Protein AF-A0A957RIL8-F1 (afdb_monomer)

Nearest PDB structures (foldseek):
  7z8f-assembly1_f  TM=4.157E-01  e=9.958E-01  Homo sapiens
  3q0k-assembly1_A  TM=1.575E-01  e=8.605E+00  Homo sapiens

Structure (mmCIF, N/CA/C/O backbone):
data_AF-A0A957RIL8-F1
#
_entry.id   AF-A0A957RIL8-F1
#
loop_
_atom_site.group_PDB
_atom_site.id
_atom_site.type_symbol
_atom_site.label_atom_id
_atom_site.label_alt_id
_atom_site.label_comp_id
_atom_site.label_asym_id
_atom_site.label_entity_id
_atom_site.label_seq_id
_atom_site.pdbx_PDB_ins_code
_atom_site.Cartn_x
_atom_site.Cartn_y
_atom_site.Cartn_z
_atom_site.occupancy
_atom_site.B_iso_or_equiv
_atom_site.auth_seq_id
_atom_site.auth_comp_id
_atom_site.auth_asym_id
_atom_site.auth_atom_id
_atom_site.pdbx_PDB_model_num
ATOM 1 N N . ALA A 1 1 ? -5.683 -16.289 9.306 1.00 81.06 1 ALA A N 1
ATOM 2 C CA . ALA A 1 1 ? -5.363 -16.308 10.755 1.00 81.06 1 ALA A CA 1
ATOM 3 C C . ALA A 1 1 ? -4.276 -15.294 11.128 1.00 81.06 1 ALA A C 1
ATOM 5 O O . ALA A 1 1 ? -4.603 -14.351 11.831 1.00 81.06 1 ALA A O 1
ATOM 6 N N . VAL A 1 2 ? -3.031 -15.425 10.639 1.00 90.75 2 VAL A N 1
ATOM 7 C CA . VAL A 1 2 ? -1.942 -14.458 10.927 1.00 90.75 2 VAL A CA 1
ATOM 8 C C . VAL A 1 2 ? -2.318 -13.035 10.506 1.00 90.75 2 VAL A C 1
ATOM 10 O O . VAL A 1 2 ? -2.283 -12.137 11.334 1.00 90.75 2 VAL A O 1
ATOM 13 N N . ASP A 1 3 ? -2.772 -12.838 9.266 1.00 92.56 3 ASP A N 1
ATOM 14 C CA . ASP A 1 3 ? -3.155 -11.504 8.777 1.00 92.56 3 ASP A CA 1
ATOM 15 C C . ASP A 1 3 ? -4.322 -10.869 9.537 1.00 92.56 3 ASP A C 1
ATOM 17 O O . ASP A 1 3 ? -4.350 -9.659 9.708 1.00 92.56 3 ASP A O 1
ATOM 21 N N . ILE A 1 4 ? -5.262 -11.676 10.033 1.00 95.56 4 ILE A N 1
ATOM 22 C CA . ILE A 1 4 ? -6.381 -11.178 10.843 1.00 95.56 4 ILE A CA 1
ATOM 23 C C . ILE A 1 4 ? -5.876 -10.739 12.223 1.00 95.56 4 ILE A C 1
ATOM 25 O O . ILE A 1 4 ? -6.323 -9.721 12.735 1.00 95.56 4 ILE A O 1
ATOM 29 N N . ALA A 1 5 ? -4.920 -11.471 12.808 1.00 95.56 5 ALA A N 1
ATOM 30 C CA . ALA A 1 5 ? -4.285 -11.076 14.064 1.00 95.56 5 ALA A CA 1
ATOM 31 C C . ALA A 1 5 ? -3.492 -9.769 13.909 1.00 95.56 5 ALA A C 1
ATOM 33 O O . ALA A 1 5 ? -3.612 -8.886 14.751 1.00 95.56 5 ALA A O 1
ATOM 34 N N . VAL A 1 6 ? -2.746 -9.622 12.807 1.00 96.62 6 VAL A N 1
ATOM 35 C CA . VAL A 1 6 ? -2.033 -8.374 12.496 1.00 96.62 6 VAL A CA 1
ATOM 36 C C . VAL A 1 6 ? -3.018 -7.224 12.295 1.00 96.62 6 VAL A C 1
ATOM 38 O O . VAL A 1 6 ? -2.839 -6.194 12.930 1.00 96.62 6 VAL A O 1
ATOM 41 N N . LEU A 1 7 ? -4.084 -7.416 11.504 1.00 97.56 7 LEU A N 1
ATOM 42 C CA . LEU A 1 7 ? -5.126 -6.398 11.328 1.00 97.56 7 LEU A CA 1
ATOM 43 C C . LEU A 1 7 ? -5.746 -5.998 12.672 1.00 97.56 7 LEU A C 1
ATOM 45 O O . LEU A 1 7 ? -5.963 -4.821 12.915 1.00 97.56 7 LEU A O 1
ATOM 49 N N . GLY A 1 8 ? -6.010 -6.967 13.552 1.00 97.75 8 GLY A N 1
ATOM 50 C CA . GLY A 1 8 ? -6.517 -6.706 14.898 1.00 97.75 8 GLY A CA 1
ATOM 51 C C . GLY A 1 8 ? -5.621 -5.746 15.678 1.00 97.75 8 GLY A C 1
ATOM 52 O O . GLY A 1 8 ? -6.095 -4.719 16.148 1.00 97.75 8 GLY A O 1
ATOM 53 N N . THR A 1 9 ? -4.319 -6.036 15.741 1.00 97.88 9 THR A N 1
ATOM 54 C CA . THR A 1 9 ? -3.354 -5.166 16.430 1.00 97.88 9 THR A CA 1
ATOM 55 C C . THR A 1 9 ? -3.177 -3.816 15.729 1.00 97.88 9 THR A C 1
ATOM 57 O O . THR A 1 9 ? -3.089 -2.802 16.409 1.00 97.88 9 THR A O 1
ATOM 60 N N . GLU A 1 10 ? -3.166 -3.766 14.392 1.00 97.75 10 GLU A N 1
ATOM 61 C CA . GLU A 1 10 ? -3.122 -2.502 13.636 1.00 97.75 10 GLU A CA 1
ATOM 62 C C . GLU A 1 10 ? -4.344 -1.621 13.951 1.00 97.75 10 GLU A C 1
ATOM 64 O O . GLU A 1 10 ? -4.193 -0.419 14.141 1.00 97.75 10 GLU A O 1
ATOM 69 N N . VAL A 1 11 ? -5.543 -2.209 14.046 1.00 98.19 11 VAL A N 1
ATOM 70 C CA . VAL A 1 11 ? -6.797 -1.506 14.372 1.00 98.19 11 VAL A CA 1
ATOM 71 C C . VAL A 1 11 ? -6.818 -1.004 15.812 1.00 98.19 11 VAL A C 1
ATOM 73 O O . VAL A 1 11 ? -7.270 0.113 16.054 1.00 98.19 11 VAL A O 1
ATOM 76 N N . ASP A 1 12 ? -6.349 -1.812 16.764 1.00 98.06 12 ASP A N 1
ATOM 77 C CA . ASP A 1 12 ? -6.302 -1.426 18.178 1.00 98.06 12 ASP A CA 1
ATOM 78 C C . ASP A 1 12 ? -5.338 -0.246 18.419 1.00 98.06 12 ASP A C 1
ATOM 80 O O . ASP A 1 12 ? -5.586 0.585 19.288 1.00 98.06 12 ASP A O 1
ATOM 84 N N . GLU A 1 13 ? -4.289 -0.128 17.601 1.00 97.69 13 GLU A N 1
ATOM 85 C CA . GLU A 1 13 ? -3.246 0.906 17.692 1.00 97.69 13 GLU A CA 1
ATOM 86 C C . GLU A 1 13 ? -3.490 2.115 16.772 1.00 97.69 13 GLU A C 1
ATOM 88 O O . GLU A 1 13 ? -2.766 3.112 16.840 1.00 97.69 13 GLU A O 1
ATOM 93 N N . LEU A 1 14 ? -4.495 2.041 15.892 1.00 98.25 14 LEU A N 1
ATOM 94 C CA . LEU A 1 14 ? -4.672 2.966 14.771 1.00 98.25 14 LEU A CA 1
ATOM 95 C C . LEU A 1 14 ? -4.850 4.422 15.208 1.00 98.25 14 LEU A C 1
ATOM 97 O O . LEU A 1 14 ? -4.261 5.322 14.613 1.00 98.25 14 LEU A O 1
ATOM 101 N N . GLU A 1 15 ? -5.654 4.662 16.242 1.00 98.31 15 GLU A N 1
ATOM 102 C CA . GLU A 1 15 ? -5.914 6.016 16.739 1.00 98.31 15 GLU A CA 1
ATOM 103 C C . GLU A 1 15 ? -4.630 6.668 17.263 1.00 98.31 15 GLU A C 1
ATOM 105 O O . GLU A 1 15 ? -4.271 7.771 16.845 1.00 98.31 15 GLU A O 1
ATOM 110 N N . GLU A 1 16 ? -3.888 5.962 18.118 1.00 97.75 16 GLU A N 1
ATOM 111 C CA . GLU A 1 16 ? -2.632 6.465 18.666 1.00 97.75 16 GLU A CA 1
ATOM 112 C C . GLU A 1 16 ? -1.567 6.626 17.572 1.00 97.75 16 GLU A C 1
ATOM 114 O O . GLU A 1 16 ? -0.814 7.601 17.588 1.00 97.75 16 GLU A O 1
ATOM 119 N N . TYR A 1 17 ? -1.522 5.716 16.594 1.00 97.75 17 TYR A N 1
ATOM 120 C CA . TYR A 1 17 ? -0.660 5.823 15.415 1.00 97.75 17 TYR A CA 1
ATOM 121 C C . TYR A 1 17 ? -0.930 7.112 14.629 1.00 97.75 17 TYR A C 1
ATOM 123 O O . TYR A 1 17 ? -0.001 7.879 14.355 1.00 97.75 17 TYR A O 1
ATOM 131 N N . ILE A 1 18 ? -2.200 7.402 14.328 1.00 98.12 18 ILE A N 1
ATOM 132 C CA . ILE A 1 18 ? -2.580 8.609 13.586 1.00 98.12 18 ILE A CA 1
ATOM 133 C C . ILE A 1 18 ? -2.273 9.877 14.395 1.00 98.12 18 ILE A C 1
ATOM 135 O O . ILE A 1 18 ? -1.796 10.871 13.839 1.00 98.12 18 ILE A O 1
ATOM 139 N N . ILE A 1 19 ? -2.524 9.859 15.708 1.00 97.75 19 ILE A N 1
ATOM 140 C CA . ILE A 1 19 ? -2.255 10.998 16.596 1.00 97.75 19 ILE A CA 1
ATOM 141 C C . ILE A 1 19 ? -0.754 11.281 16.698 1.00 97.75 19 ILE A C 1
ATOM 143 O O . ILE A 1 19 ? -0.365 12.451 16.622 1.00 97.75 19 ILE A O 1
ATOM 147 N N . ALA A 1 20 ? 0.072 10.238 16.833 1.00 96.75 20 ALA A N 1
ATOM 148 C CA . ALA A 1 20 ? 1.527 10.353 16.910 1.00 96.75 20 ALA A CA 1
ATOM 149 C C . ALA A 1 20 ? 2.133 10.948 15.630 1.00 96.75 20 ALA A C 1
ATOM 151 O O . ALA A 1 20 ? 3.117 11.682 15.691 1.00 96.75 20 ALA A O 1
ATOM 152 N N . GLY A 1 21 ? 1.530 10.680 14.467 1.00 94.50 21 GLY A N 1
ATOM 153 C CA . GLY A 1 21 ? 1.934 11.303 13.207 1.00 94.50 21 GLY A CA 1
ATOM 154 C C . GLY A 1 21 ? 3.250 10.768 12.630 1.00 94.50 21 GLY A C 1
ATOM 155 O O . GLY A 1 21 ? 3.821 11.411 11.740 1.00 94.50 21 GLY A O 1
ATOM 156 N N . GLU A 1 22 ? 3.701 9.598 13.084 1.00 93.62 22 GLU A N 1
ATOM 157 C CA . GLU A 1 22 ? 4.844 8.849 12.552 1.00 93.62 22 GLU A CA 1
ATOM 158 C C . GLU A 1 22 ? 4.404 7.956 11.384 1.00 93.62 22 GLU A C 1
ATOM 160 O O . GLU A 1 22 ? 3.386 7.281 11.470 1.00 93.62 22 GLU A O 1
ATOM 165 N N . VAL A 1 23 ? 5.164 7.927 10.281 1.00 94.38 23 VAL A N 1
ATOM 166 C CA . VAL A 1 23 ? 4.785 7.133 9.091 1.00 94.38 23 VAL A CA 1
ATOM 167 C C . VAL A 1 23 ? 4.811 5.631 9.381 1.00 94.38 23 VAL A C 1
ATOM 169 O O . VAL A 1 23 ? 3.927 4.905 8.930 1.00 94.38 23 VAL A O 1
ATOM 172 N N . TYR A 1 24 ? 5.797 5.175 10.155 1.00 95.44 24 TYR A N 1
ATOM 173 C CA . TYR A 1 24 ? 5.986 3.769 10.492 1.00 95.44 24 TYR A CA 1
ATOM 174 C C . TYR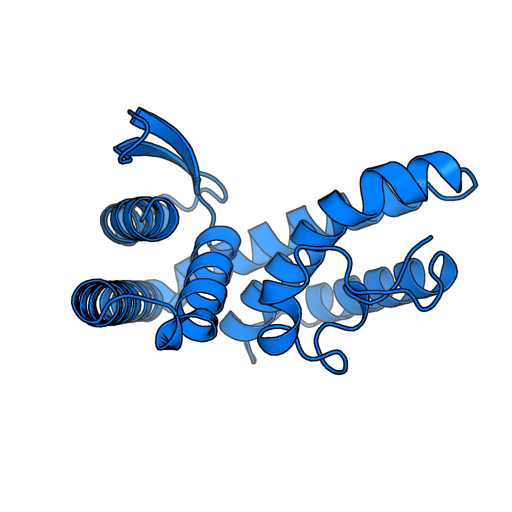 A 1 24 ? 5.946 3.578 12.003 1.00 95.44 24 TYR A C 1
ATOM 176 O O . TYR A 1 24 ? 6.601 4.317 12.735 1.00 95.44 24 TYR A O 1
ATOM 184 N N . ARG A 1 25 ? 5.224 2.553 12.458 1.00 95.00 25 ARG A N 1
ATOM 185 C CA . ARG A 1 25 ? 5.180 2.126 13.860 1.00 95.00 25 ARG A CA 1
ATOM 186 C C . ARG A 1 25 ? 5.506 0.644 13.949 1.00 95.00 25 ARG A C 1
ATOM 188 O O . ARG A 1 25 ? 5.054 -0.149 13.133 1.00 95.00 25 ARG A O 1
ATOM 195 N N . THR A 1 26 ? 6.268 0.246 14.964 1.00 96.38 26 THR A N 1
ATOM 196 C CA . THR A 1 26 ? 6.533 -1.178 15.209 1.00 96.38 26 THR A CA 1
ATOM 197 C C . THR A 1 26 ? 5.517 -1.736 16.195 1.00 96.38 26 THR A C 1
ATOM 199 O O . THR A 1 26 ? 5.432 -1.260 17.323 1.00 96.38 26 THR A O 1
ATOM 202 N N . LEU A 1 27 ? 4.793 -2.775 15.794 1.00 95.44 27 LEU A N 1
ATOM 203 C CA . LEU A 1 27 ? 3.804 -3.467 16.611 1.00 95.44 27 LEU A CA 1
ATOM 204 C C . LEU A 1 27 ? 4.325 -4.826 17.062 1.00 95.44 27 LEU A C 1
ATOM 206 O O . LEU A 1 27 ? 4.954 -5.553 16.291 1.00 95.44 27 LEU A O 1
ATOM 210 N N . ARG A 1 28 ? 4.006 -5.210 18.298 1.00 96.25 28 ARG A N 1
ATOM 211 C CA . ARG A 1 28 ? 4.191 -6.581 18.775 1.00 96.25 28 ARG A CA 1
ATOM 212 C C . ARG A 1 28 ? 2.888 -7.349 18.580 1.00 96.25 28 ARG A C 1
ATOM 214 O O . ARG A 1 28 ? 1.955 -7.185 19.356 1.00 96.25 28 ARG A O 1
ATOM 221 N N . VAL A 1 29 ? 2.844 -8.224 17.581 1.00 95.00 29 VAL A N 1
ATOM 222 C CA . VAL A 1 29 ? 1.642 -8.992 17.234 1.00 95.00 29 VAL A CA 1
ATOM 223 C C . VAL A 1 29 ? 1.765 -10.419 17.752 1.00 95.00 29 VAL A C 1
ATOM 225 O O . VAL A 1 29 ? 2.738 -11.117 17.455 1.00 95.00 29 VAL A O 1
ATOM 228 N N . VAL A 1 30 ? 0.763 -10.882 18.499 1.00 93.00 30 VAL A N 1
ATOM 229 C CA . VAL A 1 30 ? 0.646 -12.291 18.892 1.00 93.00 30 VAL A CA 1
ATOM 230 C C . VAL A 1 30 ? -0.101 -13.045 17.799 1.00 93.00 30 VAL A C 1
ATOM 232 O O . VAL A 1 30 ? -1.255 -12.754 17.501 1.00 93.00 30 VAL A O 1
ATOM 235 N N . THR A 1 31 ? 0.560 -14.028 17.196 1.00 89.75 31 THR A N 1
ATOM 236 C CA . THR A 1 31 ? -0.012 -14.851 16.123 1.00 89.75 31 THR A CA 1
ATOM 237 C C . THR A 1 31 ? -0.039 -16.323 16.534 1.00 89.75 31 THR A C 1
ATOM 239 O O . THR A 1 31 ? 0.661 -16.696 17.478 1.00 89.75 31 THR A O 1
ATOM 242 N N . PRO A 1 32 ? -0.784 -17.196 15.826 1.00 83.50 32 PRO A N 1
ATOM 243 C CA . PRO A 1 32 ? -0.745 -18.638 16.088 1.00 83.50 32 PRO A CA 1
ATOM 244 C C . PRO A 1 32 ? 0.665 -19.246 16.013 1.00 83.50 32 PRO A C 1
ATOM 246 O O . PRO A 1 32 ? 0.926 -20.264 16.644 1.00 83.50 32 PRO A O 1
ATOM 249 N N . SER A 1 33 ? 1.578 -18.606 15.276 1.00 85.00 33 SER A N 1
ATOM 250 C CA . SER A 1 33 ? 2.979 -19.018 15.130 1.00 85.00 33 SER A CA 1
ATOM 251 C C . SER A 1 33 ? 3.919 -18.394 16.173 1.00 85.00 33 SER A C 1
ATOM 253 O O . SER A 1 33 ? 5.130 -18.567 16.080 1.00 85.00 33 SER A O 1
ATOM 255 N N . GLY A 1 34 ? 3.387 -17.646 17.146 1.00 90.50 34 GLY A N 1
ATOM 256 C CA . GLY A 1 34 ? 4.152 -16.920 18.161 1.00 90.50 34 GLY A CA 1
ATOM 257 C C . GLY A 1 34 ? 4.075 -15.398 18.022 1.00 90.50 34 GLY A C 1
ATOM 258 O O . GLY A 1 34 ? 3.431 -14.855 17.118 1.00 90.50 34 GLY A O 1
ATOM 259 N N . ALA A 1 35 ? 4.712 -14.701 18.965 1.00 93.38 35 ALA A N 1
ATOM 260 C CA . ALA A 1 35 ? 4.809 -13.246 18.947 1.00 93.38 35 ALA A CA 1
ATOM 261 C C . ALA A 1 35 ? 5.874 -12.787 17.943 1.00 93.38 35 ALA A C 1
ATOM 263 O O . ALA A 1 35 ? 6.996 -13.291 17.960 1.00 93.38 35 ALA A O 1
ATOM 264 N N . GLN A 1 36 ? 5.538 -11.806 17.109 1.00 93.75 36 GLN A N 1
ATOM 265 C CA . GLN A 1 36 ? 6.437 -11.235 16.108 1.00 93.75 36 GLN A CA 1
ATOM 266 C C . GLN A 1 36 ? 6.343 -9.708 16.087 1.00 93.75 36 GLN A C 1
ATOM 268 O O . GLN A 1 36 ? 5.313 -9.138 16.449 1.00 93.75 36 GLN A O 1
ATOM 273 N N . MET A 1 37 ? 7.430 -9.054 15.677 1.00 94.81 37 MET A N 1
ATOM 274 C CA . MET A 1 37 ? 7.453 -7.607 15.467 1.00 94.81 37 MET A CA 1
ATOM 275 C C . MET A 1 37 ? 7.054 -7.313 14.022 1.00 94.81 37 MET A C 1
ATOM 277 O O . MET A 1 37 ? 7.678 -7.829 13.096 1.00 94.81 37 MET A O 1
ATOM 281 N N . VAL A 1 38 ? 6.024 -6.496 13.834 1.00 94.06 38 VAL A N 1
ATOM 282 C CA . VAL A 1 38 ? 5.486 -6.120 12.523 1.00 94.06 38 VAL A CA 1
ATOM 283 C C . VAL A 1 38 ? 5.607 -4.611 12.358 1.00 94.06 38 VAL A C 1
ATOM 285 O O . VAL A 1 38 ? 5.287 -3.865 13.277 1.00 94.06 38 VAL A O 1
ATOM 288 N N . GLN A 1 39 ? 6.081 -4.155 11.200 1.00 94.19 39 GLN A N 1
ATOM 289 C CA . GLN A 1 39 ? 5.995 -2.740 10.838 1.00 94.19 39 GLN A CA 1
ATOM 290 C C . GLN A 1 39 ? 4.576 -2.434 10.353 1.00 94.19 39 GLN A C 1
ATOM 292 O O . GLN A 1 39 ? 4.066 -3.121 9.469 1.00 94.19 39 GLN A O 1
ATOM 297 N N . MET A 1 40 ? 3.964 -1.413 10.939 1.00 94.69 40 MET A N 1
ATOM 298 C CA . MET A 1 40 ? 2.684 -0.837 10.551 1.00 94.69 40 MET A CA 1
ATOM 299 C C . MET A 1 40 ? 2.925 0.484 9.825 1.00 94.69 40 MET A C 1
ATOM 301 O O . MET A 1 40 ? 3.740 1.304 10.251 1.00 94.69 40 MET A O 1
ATOM 305 N N . SER A 1 41 ? 2.151 0.700 8.770 1.00 97.56 41 SER A N 1
ATOM 306 C CA . SER A 1 41 ? 1.937 1.988 8.118 1.00 97.56 41 SER A CA 1
ATOM 307 C C . SER A 1 41 ? 0.484 2.072 7.639 1.00 97.56 41 SER A C 1
ATOM 309 O O . SER A 1 41 ? -0.214 1.051 7.607 1.00 97.56 41 SER A O 1
ATOM 311 N N . GLY A 1 42 ? 0.019 3.258 7.245 1.00 97.94 42 GLY A N 1
ATOM 312 C CA . GLY A 1 42 ? -1.316 3.420 6.667 1.00 97.94 42 GLY A CA 1
ATOM 313 C C . GLY A 1 42 ? -1.496 2.575 5.402 1.00 97.94 42 GLY A C 1
ATOM 314 O O . GLY A 1 42 ? -2.499 1.877 5.258 1.00 97.94 42 GLY A O 1
ATOM 315 N N . GLY A 1 43 ? -0.492 2.536 4.525 1.00 97.75 43 GLY A N 1
ATOM 316 C CA . GLY A 1 43 ? -0.502 1.695 3.329 1.00 97.75 43 GLY A CA 1
ATOM 317 C C . GLY A 1 43 ? -0.487 0.191 3.622 1.00 97.75 43 GLY A C 1
ATOM 318 O O . GLY A 1 43 ? -1.109 -0.572 2.876 1.00 97.75 43 GLY A O 1
ATOM 319 N N . ASP A 1 44 ? 0.181 -0.253 4.697 1.00 96.81 44 ASP A N 1
ATOM 320 C CA . ASP A 1 44 ? 0.139 -1.657 5.139 1.00 96.81 44 ASP A CA 1
ATOM 321 C C . ASP A 1 44 ? -1.264 -2.051 5.624 1.00 96.81 44 ASP A C 1
ATOM 323 O O . ASP A 1 44 ? -1.785 -3.077 5.177 1.00 96.81 44 ASP A O 1
ATOM 327 N N . LEU A 1 45 ? -1.900 -1.207 6.447 1.00 98.19 45 LEU A N 1
ATOM 328 C CA . LEU A 1 45 ? -3.278 -1.400 6.910 1.00 98.19 45 LEU A CA 1
ATOM 329 C C . LEU A 1 45 ? -4.250 -1.505 5.725 1.00 98.19 45 LEU A C 1
ATOM 331 O O . LEU A 1 45 ? -4.970 -2.498 5.595 1.00 98.19 45 LEU A O 1
ATOM 335 N N . LEU A 1 46 ? -4.238 -0.512 4.827 1.00 98.50 46 LEU A N 1
ATOM 336 C CA . LEU A 1 46 ? -5.142 -0.446 3.671 1.00 98.50 46 LEU A CA 1
ATOM 337 C C . LEU A 1 46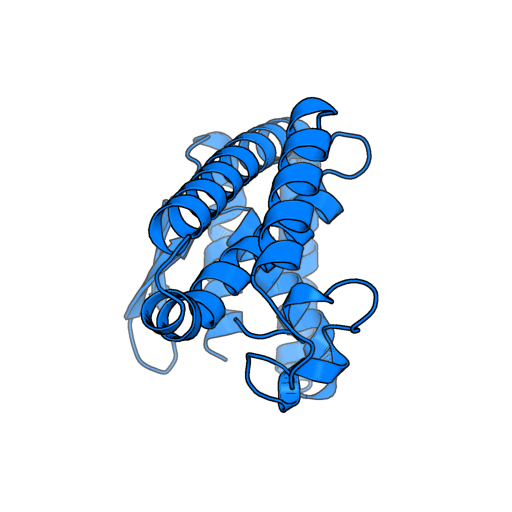 ? -4.968 -1.655 2.743 1.00 98.50 46 LEU A C 1
ATOM 339 O O . LEU A 1 46 ? -5.938 -2.268 2.299 1.00 98.50 46 LEU A O 1
ATOM 343 N N . THR A 1 47 ? -3.721 -2.053 2.490 1.00 97.19 47 THR A N 1
ATOM 344 C CA . THR A 1 47 ? -3.407 -3.235 1.677 1.00 97.19 47 THR A CA 1
ATOM 345 C C . THR A 1 47 ? -3.895 -4.525 2.331 1.00 97.19 47 THR A C 1
ATOM 347 O O . THR A 1 47 ? -4.396 -5.425 1.648 1.00 97.19 47 THR A O 1
ATOM 350 N N . ARG A 1 48 ? -3.756 -4.643 3.656 1.00 96.88 48 ARG A N 1
ATOM 351 C CA . ARG A 1 48 ? -4.207 -5.824 4.394 1.00 96.88 48 ARG A CA 1
ATOM 352 C C . ARG A 1 48 ? -5.726 -5.932 4.391 1.00 96.88 48 ARG A C 1
ATOM 354 O O . ARG A 1 48 ? -6.232 -7.025 4.137 1.00 96.88 48 ARG A O 1
ATOM 361 N N . ILE A 1 49 ? -6.428 -4.817 4.594 1.00 97.94 49 ILE A N 1
ATOM 362 C CA . ILE A 1 49 ? -7.887 -4.729 4.466 1.00 97.94 49 ILE A CA 1
ATOM 363 C C . ILE A 1 49 ? -8.319 -5.157 3.062 1.00 97.94 49 ILE A C 1
ATOM 365 O O . ILE A 1 49 ? -9.118 -6.085 2.939 1.00 97.94 49 ILE A O 1
ATOM 369 N N . PHE A 1 50 ? -7.729 -4.566 2.017 1.00 97.19 50 PHE A N 1
ATOM 370 C CA . PHE A 1 50 ? -8.045 -4.888 0.624 1.00 97.19 50 PHE A CA 1
ATOM 371 C C . PHE A 1 50 ? -7.921 -6.391 0.336 1.00 97.19 50 PHE A C 1
ATOM 373 O O . PHE A 1 50 ? -8.844 -7.011 -0.193 1.00 97.19 50 PHE A O 1
ATOM 380 N N . ARG A 1 51 ? -6.801 -7.008 0.737 1.00 95.38 51 ARG A N 1
ATOM 381 C CA . ARG A 1 51 ? -6.578 -8.443 0.520 1.00 95.38 51 ARG A CA 1
ATOM 382 C C . ARG A 1 51 ? -7.567 -9.305 1.307 1.00 95.38 51 ARG A C 1
ATOM 384 O O . ARG A 1 51 ? -8.173 -10.198 0.724 1.00 95.38 51 ARG A O 1
ATOM 391 N N . LEU A 1 52 ? -7.769 -9.032 2.598 1.00 96.00 52 LEU A N 1
ATOM 392 C CA . LEU A 1 52 ? -8.689 -9.813 3.436 1.00 96.00 52 LEU A CA 1
ATOM 393 C C . LEU A 1 52 ? -10.144 -9.713 2.953 1.00 96.00 52 LEU A C 1
ATOM 395 O O . LEU A 1 52 ? -10.885 -10.692 3.039 1.00 96.00 52 LEU A O 1
ATOM 399 N N . GLN A 1 53 ? -10.552 -8.559 2.418 1.00 95.69 53 GLN A N 1
ATOM 400 C CA . GLN A 1 53 ? -11.857 -8.392 1.781 1.00 95.69 53 GLN A CA 1
ATOM 401 C C . GLN A 1 53 ? -11.952 -9.153 0.453 1.00 95.69 53 GLN A C 1
ATOM 403 O O . GLN A 1 53 ? -12.960 -9.816 0.212 1.00 95.69 53 GLN A O 1
ATOM 408 N N . GLY A 1 54 ? -10.910 -9.114 -0.382 1.00 94.44 54 GLY A N 1
ATOM 409 C CA . GLY A 1 54 ? -10.857 -9.871 -1.636 1.00 94.44 54 GLY A CA 1
ATOM 410 C C . GLY A 1 54 ? -10.854 -11.392 -1.435 1.00 94.44 54 GLY A C 1
ATOM 411 O O . GLY A 1 54 ? -11.410 -12.131 -2.242 1.00 94.44 54 GLY A O 1
ATOM 412 N N . GLU A 1 55 ? -10.284 -11.873 -0.329 1.00 93.56 55 GLU A N 1
ATOM 413 C CA . GLU A 1 55 ? -10.249 -13.294 0.040 1.00 93.56 55 GLU A CA 1
ATOM 414 C C . GLU A 1 55 ? -11.451 -13.741 0.882 1.00 93.56 55 GLU A C 1
ATOM 416 O O . GLU A 1 55 ? -11.494 -14.890 1.327 1.00 93.56 55 GLU A O 1
ATOM 421 N N . ARG A 1 56 ? -12.444 -12.870 1.108 1.00 92.00 56 ARG A N 1
ATOM 422 C CA . ARG A 1 56 ? -13.557 -13.110 2.040 1.00 92.00 56 ARG A CA 1
ATOM 423 C C . ARG A 1 56 ? -14.238 -14.463 1.842 1.00 92.00 56 ARG A C 1
ATOM 425 O O . ARG A 1 56 ? -14.544 -15.137 2.825 1.00 92.00 56 ARG A O 1
ATOM 432 N N . ASP A 1 57 ? -14.452 -14.884 0.599 1.00 91.44 57 ASP A N 1
ATOM 433 C CA . ASP A 1 57 ? -15.145 -16.141 0.293 1.00 91.44 57 ASP A CA 1
ATOM 434 C C . ASP A 1 57 ? -14.315 -17.396 0.589 1.00 91.44 57 ASP A C 1
ATOM 436 O O . ASP A 1 57 ? -14.872 -18.488 0.708 1.00 91.44 57 ASP A O 1
ATOM 440 N N . ARG A 1 58 ? -13.003 -17.240 0.788 1.00 91.00 58 ARG A N 1
ATOM 441 C CA . ARG A 1 58 ? -12.079 -18.304 1.207 1.00 91.00 58 ARG A CA 1
ATOM 442 C C . ARG A 1 58 ? -11.923 -18.391 2.724 1.00 91.00 58 ARG A C 1
ATOM 444 O O . ARG A 1 58 ? -11.395 -19.380 3.226 1.00 91.00 58 ARG A O 1
ATOM 451 N N . LEU A 1 59 ? -12.377 -17.380 3.465 1.00 92.00 59 LEU A N 1
ATOM 452 C CA . LEU A 1 59 ? -12.303 -17.371 4.924 1.00 92.00 59 LEU A CA 1
ATOM 453 C C . LEU A 1 59 ? -13.418 -18.239 5.541 1.00 92.00 59 LEU A C 1
ATOM 455 O O . LEU A 1 59 ? -14.534 -18.265 5.011 1.00 92.00 59 LEU A O 1
ATOM 459 N N . PRO A 1 60 ? -13.175 -18.897 6.690 1.00 94.19 60 PRO A N 1
ATOM 460 C CA . PRO A 1 60 ? -14.234 -19.437 7.546 1.00 94.19 60 PRO A CA 1
ATOM 461 C C . PRO A 1 60 ? -15.241 -18.355 7.957 1.00 94.19 60 PRO A C 1
ATOM 463 O O . PRO A 1 60 ? -14.883 -17.181 8.059 1.00 94.19 60 PRO A O 1
ATOM 466 N N . VAL A 1 61 ? -16.495 -18.736 8.215 1.00 92.50 61 VAL A N 1
ATOM 467 C CA . VAL A 1 61 ? -17.592 -17.791 8.507 1.00 92.50 61 VAL A CA 1
ATOM 468 C C . VAL A 1 61 ? -17.265 -16.888 9.700 1.00 92.50 61 VAL A C 1
ATOM 470 O O . VAL A 1 61 ? -17.497 -15.681 9.643 1.00 92.50 61 VAL A O 1
ATOM 473 N N . GLU A 1 62 ? -16.648 -17.442 10.739 1.00 91.62 62 GLU A N 1
ATOM 474 C CA . GLU A 1 62 ? -16.240 -16.717 11.944 1.00 91.62 62 GLU A CA 1
ATOM 475 C C . GLU A 1 62 ? -15.193 -15.646 11.613 1.00 91.62 62 GLU A C 1
ATOM 477 O O . GLU A 1 62 ? -15.303 -14.494 12.035 1.00 91.62 62 GLU A O 1
ATOM 482 N N . GLN A 1 63 ? -14.215 -15.998 10.773 1.00 94.75 63 GLN A N 1
ATOM 483 C CA . GLN A 1 63 ? -13.177 -15.073 10.319 1.00 94.75 63 GLN A CA 1
ATOM 484 C C . GLN A 1 63 ? -13.745 -13.976 9.414 1.00 94.75 63 GLN A C 1
ATOM 486 O O . GLN A 1 63 ? -13.272 -12.844 9.470 1.00 94.75 63 GLN A O 1
ATOM 491 N N . ARG A 1 64 ? -14.789 -14.262 8.622 1.00 95.25 64 ARG A N 1
ATOM 492 C CA . ARG A 1 64 ? -15.473 -13.236 7.813 1.00 95.25 64 ARG A CA 1
ATOM 493 C C . ARG A 1 64 ? -16.115 -12.165 8.687 1.00 95.25 64 ARG A C 1
ATOM 495 O O . ARG A 1 64 ? -15.999 -10.986 8.361 1.00 95.25 64 ARG A O 1
ATOM 502 N N . SER A 1 65 ? -16.796 -12.565 9.766 1.00 95.00 65 SER A N 1
ATOM 503 C CA . SER A 1 65 ? -17.401 -11.607 10.701 1.00 95.00 65 SER A CA 1
ATOM 504 C C . SER A 1 65 ? -16.324 -10.779 11.390 1.00 95.00 65 SER A C 1
ATOM 506 O O . SER A 1 65 ? -16.405 -9.557 11.389 1.00 95.00 65 SER A O 1
ATOM 508 N N . GLN A 1 66 ? -15.264 -11.433 11.875 1.00 96.19 66 GLN A N 1
ATOM 509 C CA . GLN A 1 66 ? -14.150 -10.748 12.524 1.00 96.19 66 GLN A CA 1
ATOM 510 C C . GLN A 1 66 ? -13.488 -9.712 11.604 1.00 96.19 66 GLN A C 1
ATOM 512 O O . GLN A 1 66 ? -13.262 -8.580 12.018 1.00 96.19 66 GLN A O 1
ATOM 517 N N . VAL A 1 67 ? -13.200 -10.071 10.347 1.00 97.56 67 VAL A N 1
ATOM 518 C CA . VAL A 1 67 ? -12.630 -9.132 9.367 1.00 97.56 67 VAL A CA 1
ATOM 519 C C . VAL A 1 67 ? -13.579 -7.966 9.120 1.00 97.56 67 VAL A C 1
ATOM 521 O O . VAL A 1 67 ? -13.133 -6.825 9.111 1.00 97.56 67 VAL A O 1
ATOM 524 N N . LYS A 1 68 ? -14.881 -8.226 8.961 1.00 97.38 68 LYS A N 1
ATOM 525 C CA . LYS A 1 68 ? -15.875 -7.166 8.768 1.00 97.38 68 LYS A CA 1
ATOM 526 C C . LYS A 1 68 ? -15.865 -6.166 9.929 1.00 97.38 68 LYS A C 1
ATOM 528 O O . LYS A 1 68 ? -15.839 -4.966 9.682 1.00 97.38 68 LYS A O 1
ATOM 533 N N . ASP A 1 69 ? -15.857 -6.650 11.167 1.00 98.00 69 ASP A N 1
ATOM 534 C CA . ASP A 1 69 ? -15.880 -5.789 12.352 1.00 98.00 69 ASP A CA 1
ATOM 535 C C . ASP A 1 69 ? -14.583 -4.972 12.483 1.00 98.00 69 ASP A C 1
ATOM 537 O O . ASP A 1 69 ? -14.626 -3.780 12.785 1.00 98.00 69 ASP A O 1
ATOM 541 N N . LEU A 1 70 ? -13.429 -5.585 12.197 1.00 98.50 70 LEU A N 1
ATOM 542 C CA . LEU A 1 70 ? -12.134 -4.898 12.182 1.00 98.50 70 LEU A CA 1
ATOM 543 C C . LEU A 1 70 ? -12.068 -3.804 11.113 1.00 98.50 70 LEU A C 1
ATOM 545 O O . LEU A 1 70 ? -11.586 -2.710 11.395 1.00 98.50 70 LEU A O 1
ATOM 549 N N . VAL A 1 71 ? -12.580 -4.076 9.911 1.00 98.44 71 VAL A N 1
ATOM 550 C CA . VAL A 1 71 ? -12.640 -3.089 8.826 1.00 98.44 71 VAL A CA 1
ATOM 551 C C . VAL A 1 71 ? -13.506 -1.898 9.221 1.00 98.44 71 VAL A C 1
ATOM 553 O O . VAL A 1 71 ? -13.054 -0.766 9.104 1.00 98.44 71 VAL A O 1
ATOM 556 N N . LEU A 1 72 ? -14.704 -2.136 9.763 1.00 98.50 72 LEU A N 1
ATOM 557 C CA . LEU A 1 72 ? -15.591 -1.050 10.192 1.00 98.50 72 LEU A CA 1
ATOM 558 C C . LEU A 1 72 ? -14.949 -0.174 11.278 1.00 98.50 72 LEU A C 1
ATOM 560 O O . LEU A 1 72 ? -15.109 1.046 11.268 1.00 98.50 72 LEU A O 1
ATOM 564 N N . ARG A 1 73 ? -14.197 -0.780 12.206 1.00 98.69 73 ARG A N 1
ATOM 565 C CA . ARG A 1 73 ? -13.425 -0.039 13.215 1.00 98.69 73 ARG A CA 1
ATOM 566 C C . ARG A 1 73 ? -12.311 0.793 12.578 1.00 98.69 73 ARG A C 1
ATOM 568 O O . ARG A 1 73 ? -12.200 1.971 12.904 1.00 98.69 73 ARG A O 1
ATOM 575 N N . ALA A 1 74 ? -11.532 0.210 11.663 1.00 98.56 74 ALA A N 1
ATOM 576 C CA . ALA A 1 74 ? -10.479 0.924 10.940 1.00 98.56 74 ALA A CA 1
ATOM 577 C C . ALA A 1 74 ? -11.036 2.139 10.189 1.00 98.56 74 ALA A C 1
ATOM 579 O O . ALA A 1 74 ? -10.531 3.247 10.353 1.00 98.56 74 ALA A O 1
ATOM 580 N N . GLU A 1 75 ? -12.104 1.936 9.415 1.00 98.25 75 GLU A N 1
ATOM 581 C CA . GLU A 1 75 ? -12.777 2.978 8.636 1.00 98.25 75 GLU A CA 1
ATOM 582 C C . GLU A 1 75 ? -13.323 4.086 9.542 1.00 98.25 75 GLU A C 1
ATOM 584 O O . GLU A 1 75 ? -13.127 5.266 9.262 1.00 98.25 75 GLU A O 1
ATOM 589 N N . SER A 1 76 ? -13.948 3.729 10.669 1.00 98.50 76 SER A N 1
ATOM 590 C CA . SER A 1 76 ? -14.459 4.709 11.632 1.00 98.50 76 SER A CA 1
ATOM 591 C C . SER A 1 76 ? -13.347 5.582 12.223 1.00 98.50 76 SER A C 1
ATOM 593 O O . SER A 1 76 ? -13.534 6.792 12.356 1.00 98.50 76 SER A O 1
ATOM 595 N N . THR A 1 77 ? -12.204 4.993 12.585 1.00 98.56 77 THR A N 1
ATOM 596 C CA . THR A 1 77 ? -11.057 5.729 13.142 1.00 98.56 77 THR A CA 1
ATOM 597 C C . THR A 1 77 ? -10.352 6.567 12.076 1.00 98.56 77 THR A C 1
ATOM 599 O O . THR A 1 77 ? -10.020 7.727 12.318 1.00 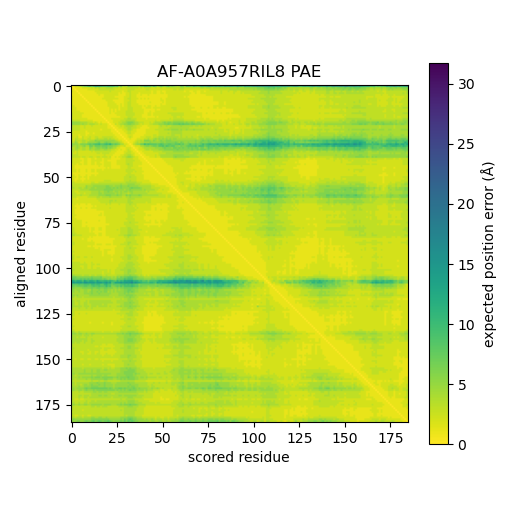98.56 77 THR A O 1
ATOM 602 N N . ALA A 1 78 ? -10.152 6.018 10.876 1.00 97.81 78 ALA A N 1
ATOM 603 C CA . ALA A 1 78 ? -9.582 6.755 9.752 1.00 97.81 78 ALA A CA 1
ATOM 604 C C . ALA A 1 78 ? -10.463 7.954 9.375 1.00 97.81 78 ALA A C 1
ATOM 606 O O . ALA A 1 78 ? -9.949 9.050 9.172 1.00 97.81 78 ALA A O 1
ATOM 607 N N . TYR A 1 79 ? -11.787 7.783 9.363 1.00 97.62 79 TYR A N 1
ATOM 608 C CA . TYR A 1 79 ? -12.737 8.854 9.077 1.00 97.62 79 TYR A CA 1
ATOM 609 C C . TYR A 1 79 ? -12.747 9.939 10.163 1.00 97.62 79 TYR A C 1
ATOM 611 O O . TYR A 1 79 ? -12.713 11.128 9.842 1.00 97.62 79 TYR A O 1
ATOM 619 N N . SER A 1 80 ? -12.750 9.563 11.448 1.00 98.38 80 SER A N 1
ATOM 620 C CA . SER A 1 80 ? -12.751 10.539 12.550 1.00 98.38 80 SER A CA 1
ATOM 621 C C . SER A 1 80 ? -11.467 11.376 12.606 1.00 98.38 80 SER A C 1
ATOM 623 O O . SER A 1 80 ? -11.503 12.530 13.035 1.00 98.38 80 SER A O 1
ATOM 625 N N . LEU A 1 81 ? -10.348 10.828 12.119 1.00 98.31 81 LEU A N 1
ATOM 626 C CA . LEU A 1 81 ? -9.040 11.483 12.062 1.00 98.31 81 LEU A CA 1
ATOM 627 C C . LEU A 1 81 ? -8.573 11.771 10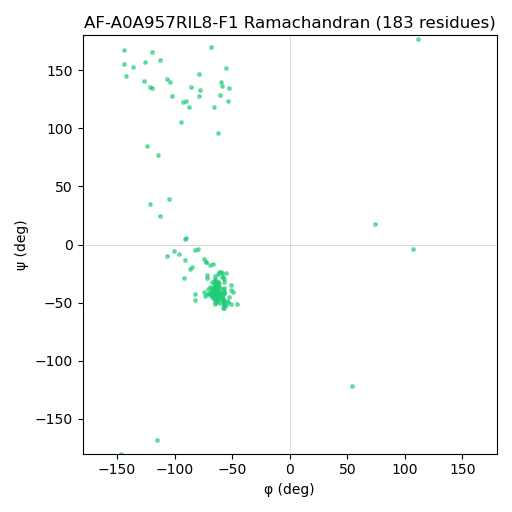.624 1.00 98.31 81 LEU A C 1
ATOM 629 O O . LEU A 1 81 ? -7.369 11.912 10.390 1.00 98.31 81 LEU A O 1
ATOM 633 N N . ARG A 1 82 ? -9.511 11.899 9.672 1.00 98.00 82 ARG A N 1
ATOM 634 C CA . ARG A 1 82 ? -9.247 11.916 8.219 1.00 98.00 82 ARG A CA 1
ATOM 635 C C . ARG A 1 82 ? -8.087 12.809 7.813 1.00 98.00 82 ARG A C 1
ATOM 637 O O . ARG A 1 82 ? -7.185 12.344 7.132 1.00 98.00 82 ARG A O 1
ATOM 644 N N . THR A 1 83 ? -8.073 14.069 8.246 1.00 97.75 83 THR A N 1
ATOM 645 C CA . THR A 1 83 ? -7.011 15.018 7.873 1.00 97.75 83 THR A CA 1
ATOM 646 C C . THR A 1 83 ? -5.628 14.506 8.280 1.00 97.75 83 THR A C 1
ATOM 648 O O . THR A 1 83 ? -4.725 14.451 7.453 1.00 97.75 83 THR A O 1
ATOM 651 N N . ARG A 1 84 ? -5.474 14.040 9.527 1.00 98.19 84 ARG A N 1
ATOM 652 C CA . ARG A 1 84 ? -4.194 13.511 10.027 1.00 98.19 84 ARG A CA 1
ATOM 653 C C . ARG A 1 84 ? -3.797 12.225 9.314 1.00 98.19 84 ARG A C 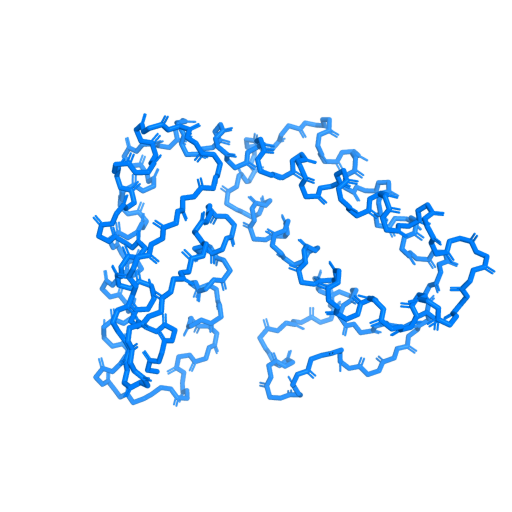1
ATOM 655 O O . ARG A 1 84 ? -2.620 12.032 9.012 1.00 98.19 84 ARG A O 1
ATOM 662 N N . PHE A 1 85 ? -4.769 11.357 9.044 1.00 98.56 85 PHE A N 1
ATOM 663 C CA . PHE A 1 85 ? -4.518 10.116 8.326 1.00 98.56 85 PHE A CA 1
ATOM 664 C C . PHE A 1 85 ? -4.095 10.390 6.879 1.00 98.56 85 PHE A C 1
ATOM 666 O O . PHE A 1 85 ? -3.086 9.863 6.427 1.00 98.56 85 PHE A O 1
ATOM 673 N N . HIS A 1 86 ? -4.769 11.301 6.180 1.00 98.56 86 HIS A N 1
ATOM 674 C CA . HIS A 1 86 ? -4.416 11.701 4.819 1.00 98.56 86 HIS A CA 1
ATOM 675 C C . HIS A 1 86 ? -3.029 12.360 4.754 1.00 98.56 86 HIS A C 1
ATOM 677 O O . HIS A 1 86 ? -2.248 12.060 3.851 1.00 98.56 86 HIS A O 1
ATOM 683 N N . ASP A 1 87 ? -2.665 13.188 5.735 1.00 98.00 87 ASP A N 1
ATOM 684 C CA . ASP A 1 87 ? -1.319 13.771 5.827 1.00 98.00 87 ASP A CA 1
ATOM 685 C C . ASP A 1 87 ? -0.233 12.707 6.070 1.00 98.00 87 ASP A C 1
ATOM 687 O O . ASP A 1 87 ? 0.893 12.821 5.573 1.00 98.00 87 ASP A O 1
ATOM 691 N N . LEU A 1 88 ? -0.539 11.654 6.835 1.00 98.00 88 LEU A N 1
ATOM 692 C CA . LEU A 1 88 ? 0.331 10.482 6.983 1.00 98.00 88 LEU A CA 1
ATOM 693 C C . LEU A 1 88 ? 0.487 9.730 5.661 1.00 98.00 88 LEU A C 1
ATOM 695 O O . LEU A 1 88 ? 1.612 9.477 5.232 1.00 98.00 88 LEU A O 1
ATOM 699 N N . LEU A 1 89 ? -0.627 9.436 4.995 1.00 98.69 89 LEU A N 1
ATOM 700 C CA . LEU A 1 89 ? -0.665 8.704 3.735 1.00 98.69 89 LEU A CA 1
ATOM 701 C C . LEU A 1 89 ? 0.082 9.430 2.611 1.00 98.69 89 LEU A C 1
ATOM 703 O O . LEU A 1 89 ? 0.824 8.796 1.865 1.00 98.69 89 LEU A O 1
ATOM 707 N N . GLN A 1 90 ? -0.038 10.755 2.507 1.00 98.38 90 GLN A N 1
ATOM 708 C CA . GLN A 1 90 ? 0.721 11.533 1.522 1.00 98.38 90 GLN A CA 1
ATOM 709 C C . GLN A 1 90 ? 2.235 11.466 1.772 1.00 98.38 90 GLN A C 1
ATOM 711 O O . GLN A 1 90 ? 3.011 11.306 0.825 1.00 98.38 90 GLN A O 1
ATOM 716 N N . ARG A 1 91 ? 2.669 11.541 3.039 1.00 98.19 91 ARG A N 1
ATOM 717 C CA . ARG A 1 91 ? 4.086 11.382 3.410 1.00 98.19 91 ARG A CA 1
ATOM 718 C C . ARG A 1 91 ? 4.589 9.973 3.108 1.00 98.19 91 ARG A C 1
ATOM 720 O O . ARG A 1 91 ? 5.659 9.824 2.523 1.00 98.19 91 ARG A O 1
ATOM 727 N N . GLU A 1 92 ? 3.803 8.955 3.449 1.00 98.44 92 GLU A N 1
ATOM 728 C CA . GLU A 1 92 ? 4.119 7.561 3.143 1.00 98.44 92 GLU A CA 1
ATOM 729 C C . GLU A 1 92 ? 4.239 7.335 1.631 1.00 98.44 92 GLU A C 1
ATOM 731 O O . GLU A 1 92 ? 5.244 6.804 1.161 1.00 98.44 92 GLU A O 1
ATOM 736 N N . MET A 1 93 ? 3.250 7.789 0.855 1.00 98.50 93 MET A N 1
ATOM 737 C CA . MET A 1 93 ? 3.233 7.664 -0.602 1.00 98.50 93 MET A CA 1
ATOM 738 C C . MET A 1 93 ? 4.471 8.299 -1.227 1.00 98.50 93 MET A C 1
ATOM 740 O O . MET A 1 93 ? 5.081 7.686 -2.103 1.00 98.50 93 MET A O 1
ATOM 744 N N . LYS A 1 94 ? 4.887 9.475 -0.738 1.00 98.25 94 LYS A N 1
ATOM 745 C CA . LYS A 1 94 ? 6.134 10.107 -1.170 1.00 98.25 94 LYS A CA 1
ATOM 746 C C . LYS A 1 94 ? 7.342 9.200 -0.934 1.00 98.25 94 LYS A C 1
ATOM 748 O O . LYS A 1 94 ? 8.072 8.910 -1.876 1.00 98.25 94 LYS A O 1
ATOM 753 N N . THR A 1 95 ? 7.539 8.720 0.295 1.00 97.69 95 THR A N 1
ATOM 754 C CA . THR A 1 95 ? 8.670 7.838 0.630 1.00 97.69 95 THR A CA 1
ATOM 755 C C . THR A 1 95 ? 8.670 6.567 -0.222 1.00 97.69 95 THR A C 1
ATOM 757 O O . THR A 1 95 ? 9.721 6.115 -0.673 1.00 97.69 95 THR A O 1
ATOM 760 N N . ARG A 1 96 ? 7.491 6.001 -0.492 1.00 97.81 96 ARG A N 1
ATOM 761 C CA . ARG A 1 96 ? 7.352 4.811 -1.336 1.00 97.81 96 ARG A CA 1
ATOM 762 C C . ARG A 1 96 ? 7.684 5.090 -2.800 1.00 97.81 96 ARG A C 1
ATOM 764 O O . ARG A 1 96 ? 8.352 4.266 -3.420 1.00 97.81 96 ARG A O 1
ATOM 771 N N . ILE A 1 97 ? 7.260 6.230 -3.344 1.00 98.38 97 ILE A N 1
ATOM 772 C CA . ILE A 1 97 ? 7.628 6.664 -4.698 1.00 98.38 97 ILE A CA 1
ATOM 773 C C . ILE A 1 97 ? 9.139 6.888 -4.802 1.00 98.38 97 ILE A C 1
ATOM 775 O O . ILE A 1 97 ? 9.756 6.430 -5.763 1.00 98.38 97 ILE A O 1
ATOM 779 N N . ASP A 1 98 ? 9.740 7.543 -3.809 1.00 98.00 98 ASP A N 1
ATOM 780 C CA . ASP A 1 98 ? 11.186 7.764 -3.763 1.00 98.00 98 ASP A CA 1
ATOM 781 C C . ASP A 1 98 ? 11.933 6.413 -3.768 1.00 98.00 98 ASP A C 1
ATOM 783 O O . ASP A 1 98 ? 12.828 6.219 -4.588 1.00 98.00 98 ASP A O 1
ATOM 787 N N . SER A 1 99 ? 11.485 5.428 -2.978 1.00 96.81 99 SER A N 1
ATOM 788 C CA . SER A 1 99 ? 12.032 4.058 -2.991 1.00 96.81 99 SER A CA 1
ATOM 789 C C . SER A 1 99 ? 11.934 3.378 -4.362 1.00 96.81 99 SER A C 1
ATOM 791 O O . SER A 1 99 ? 12.896 2.757 -4.807 1.00 96.81 99 SER A O 1
ATOM 793 N N . LEU A 1 100 ? 10.799 3.506 -5.065 1.00 97.50 100 LEU A N 1
ATOM 794 C CA . LEU A 1 100 ? 10.658 2.944 -6.415 1.00 97.50 100 LEU A CA 1
ATOM 795 C C . LEU A 1 100 ? 11.591 3.625 -7.416 1.00 97.50 100 LEU A C 1
ATOM 797 O O . LEU A 1 100 ? 12.145 2.955 -8.283 1.00 97.50 100 LEU A O 1
ATOM 801 N N . ASN A 1 101 ? 11.779 4.941 -7.310 1.00 97.06 101 ASN A N 1
ATOM 802 C CA . ASN A 1 101 ? 12.727 5.650 -8.164 1.00 97.06 101 ASN A CA 1
ATOM 803 C C . ASN A 1 101 ? 14.157 5.154 -7.946 1.00 97.06 101 ASN A C 1
ATOM 805 O O . ASN A 1 101 ? 14.847 4.928 -8.934 1.00 97.06 101 ASN A O 1
ATOM 809 N N . TRP A 1 102 ? 14.559 4.932 -6.691 1.00 96.12 102 TRP A N 1
ATOM 810 C CA . TRP A 1 102 ? 15.885 4.408 -6.356 1.00 96.12 102 TRP A CA 1
ATOM 811 C C . TRP A 1 102 ? 16.091 3.010 -6.933 1.00 96.12 102 TRP A C 1
ATOM 813 O O . TRP A 1 102 ? 17.096 2.766 -7.590 1.00 96.12 102 TRP A O 1
ATOM 823 N N . PHE A 1 103 ? 15.109 2.118 -6.771 1.00 96.00 103 PHE A N 1
ATOM 824 C CA . PHE A 1 103 ? 15.127 0.806 -7.417 1.00 96.00 103 PHE A CA 1
ATOM 825 C C . PHE A 1 103 ? 15.311 0.926 -8.936 1.00 96.00 103 PHE A C 1
ATOM 827 O O . PHE A 1 103 ? 16.167 0.263 -9.517 1.00 96.00 103 PHE A O 1
ATOM 834 N N . LEU A 1 104 ? 14.528 1.787 -9.589 1.00 95.81 104 LEU A N 1
ATOM 835 C CA . LEU A 1 104 ? 14.591 1.965 -11.038 1.00 95.81 104 LEU A CA 1
ATOM 836 C C . LEU A 1 104 ? 15.938 2.539 -11.496 1.00 95.81 104 LEU A C 1
ATOM 838 O O . LEU A 1 104 ? 16.425 2.135 -12.548 1.00 95.81 104 LEU A O 1
ATOM 842 N N . ASP A 1 105 ? 16.540 3.450 -10.728 1.00 94.62 105 ASP A N 1
ATOM 843 C CA . ASP A 1 105 ? 17.885 3.976 -10.994 1.00 94.62 105 ASP A CA 1
ATOM 844 C C . ASP A 1 105 ? 18.945 2.867 -10.887 1.00 94.62 105 ASP A C 1
ATOM 846 O O . ASP A 1 105 ? 19.822 2.761 -11.743 1.00 94.62 105 ASP A O 1
ATOM 850 N N . ASP A 1 106 ? 18.815 1.998 -9.885 1.00 92.44 106 ASP A N 1
ATOM 851 C CA . ASP A 1 106 ? 19.761 0.924 -9.575 1.00 92.44 106 ASP A CA 1
ATOM 852 C C . ASP A 1 106 ? 19.742 -0.240 -10.574 1.00 92.44 106 ASP A C 1
ATOM 854 O O . ASP A 1 106 ? 20.755 -0.924 -10.752 1.00 92.44 106 ASP A O 1
ATOM 858 N N . VAL A 1 107 ? 18.596 -0.499 -11.209 1.00 93.69 107 VAL A N 1
ATOM 859 C CA . VAL A 1 107 ? 18.439 -1.616 -12.157 1.00 93.69 107 VAL A CA 1
ATOM 860 C C . VAL A 1 107 ? 18.512 -1.188 -13.621 1.00 93.69 107 VAL A C 1
ATOM 862 O O . VAL A 1 107 ? 18.529 -2.040 -14.516 1.00 93.69 107 VAL A O 1
ATOM 865 N N . MET A 1 108 ? 18.597 0.118 -13.890 1.00 85.06 108 MET A N 1
ATOM 866 C CA . MET A 1 108 ? 18.822 0.668 -15.227 1.00 85.06 108 MET A CA 1
ATOM 867 C C . MET A 1 108 ? 20.188 0.213 -15.769 1.00 85.06 108 MET A C 1
ATOM 869 O O . MET A 1 108 ? 21.225 0.808 -15.498 1.00 85.06 108 MET A O 1
ATOM 873 N N . GLY A 1 109 ? 20.178 -0.857 -16.567 1.00 82.69 109 GLY A N 1
ATOM 874 C CA . GLY A 1 109 ? 21.381 -1.468 -17.145 1.00 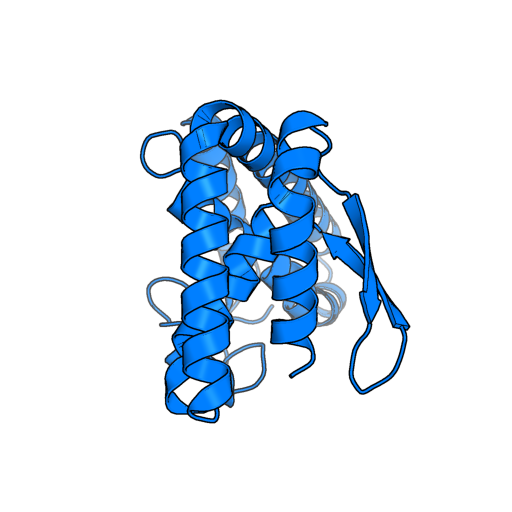82.69 109 GLY A CA 1
ATOM 875 C C . GLY A 1 109 ? 21.781 -2.809 -16.523 1.00 82.69 109 GLY A C 1
ATOM 876 O O . GLY A 1 109 ? 22.681 -3.459 -17.053 1.00 82.69 109 GLY A O 1
ATOM 877 N N . ASP A 1 110 ? 21.079 -3.276 -15.483 1.00 91.88 110 ASP A N 1
ATOM 878 C CA . ASP A 1 110 ? 21.251 -4.614 -14.902 1.00 91.88 110 ASP A CA 1
ATOM 879 C C . ASP A 1 110 ? 19.924 -5.405 -14.896 1.00 91.88 110 ASP A C 1
ATOM 881 O O . ASP A 1 110 ? 19.217 -5.477 -13.883 1.00 91.88 110 ASP A O 1
ATOM 885 N N . PRO A 1 111 ? 19.582 -6.072 -16.018 1.00 88.38 111 PRO A N 1
ATOM 886 C CA . PRO A 1 111 ? 18.368 -6.881 -16.109 1.00 88.38 111 PRO A CA 1
ATOM 887 C C . PRO A 1 111 ? 18.326 -8.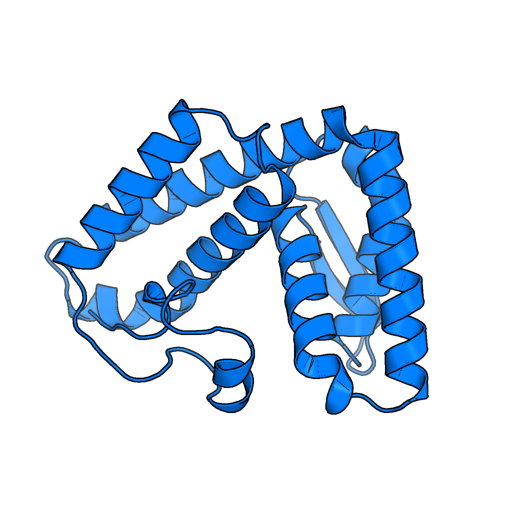048 -15.114 1.00 88.38 111 PRO A C 1
ATOM 889 O O . PRO A 1 111 ? 17.252 -8.559 -14.800 1.00 88.38 111 PRO A O 1
ATOM 892 N N . LYS A 1 112 ? 19.483 -8.531 -14.638 1.00 91.50 112 LYS A N 1
ATOM 893 C CA . LYS A 1 112 ? 19.526 -9.647 -13.686 1.00 91.50 112 LYS A CA 1
ATOM 894 C C . LYS A 1 112 ? 19.089 -9.171 -12.306 1.00 91.50 112 LYS A C 1
ATOM 896 O O . LYS A 1 112 ? 18.283 -9.853 -11.673 1.00 91.50 112 LYS A O 1
ATOM 901 N N . ARG A 1 113 ? 19.583 -8.008 -11.876 1.00 93.62 113 ARG A N 1
ATOM 902 C CA . ARG A 1 113 ? 19.148 -7.352 -10.641 1.00 93.62 113 ARG A CA 1
ATOM 903 C C . ARG A 1 113 ? 17.667 -6.988 -10.703 1.00 93.62 113 ARG A C 1
ATOM 905 O O . ARG A 1 113 ? 16.925 -7.351 -9.794 1.00 93.62 113 ARG A O 1
ATOM 912 N N . ALA A 1 114 ? 17.224 -6.413 -11.827 1.00 93.31 114 ALA A N 1
ATOM 913 C CA . ALA A 1 114 ? 15.817 -6.098 -12.070 1.00 93.31 114 ALA A CA 1
ATOM 914 C C . ALA A 1 114 ? 14.905 -7.310 -11.820 1.00 93.31 114 ALA A C 1
ATOM 916 O O . ALA A 1 114 ? 13.975 -7.225 -11.024 1.00 93.31 114 ALA A O 1
ATOM 917 N N . ARG A 1 115 ? 15.208 -8.471 -12.420 1.00 93.00 115 ARG A N 1
ATOM 918 C CA . ARG A 1 115 ? 14.411 -9.697 -12.231 1.00 93.00 115 ARG A CA 1
ATOM 919 C C . ARG A 1 115 ? 14.362 -10.197 -10.787 1.00 93.00 115 ARG A C 1
ATOM 921 O O . ARG A 1 115 ? 13.350 -10.765 -10.389 1.00 93.00 115 ARG A O 1
ATOM 928 N N . GLY A 1 116 ? 15.442 -10.026 -10.025 1.00 92.75 116 GLY A N 1
ATOM 929 C CA . GLY A 1 116 ? 15.508 -10.471 -8.632 1.00 92.75 116 GLY A CA 1
ATOM 930 C C . GLY A 1 116 ? 14.713 -9.581 -7.677 1.00 92.75 116 GLY A C 1
ATOM 931 O O . GLY A 1 116 ? 14.037 -10.089 -6.785 1.00 92.75 116 GLY A O 1
ATOM 932 N N . GLU A 1 117 ? 14.780 -8.266 -7.870 1.00 94.31 117 GLU A N 1
ATOM 933 C CA . GLU A 1 117 ? 14.214 -7.282 -6.938 1.00 94.31 117 GLU A CA 1
ATOM 934 C C . GLU A 1 117 ? 12.769 -6.888 -7.284 1.00 94.31 117 GLU A C 1
ATOM 936 O O . GLU A 1 117 ? 11.966 -6.627 -6.386 1.00 94.31 117 GLU A O 1
ATOM 941 N N . TYR A 1 118 ? 12.386 -6.934 -8.565 1.00 95.06 118 TYR A N 1
ATOM 942 C CA . TYR A 1 118 ? 11.075 -6.474 -9.037 1.00 95.06 118 TYR A CA 1
ATOM 943 C C . TYR A 1 118 ? 9.864 -7.073 -8.292 1.00 95.06 118 TYR A C 1
ATOM 945 O O . TYR A 1 118 ? 8.986 -6.301 -7.899 1.00 95.06 118 TYR A O 1
ATOM 953 N N . PRO A 1 119 ? 9.780 -8.394 -8.013 1.00 92.62 119 PRO A N 1
ATOM 954 C CA . PRO A 1 119 ? 8.630 -8.958 -7.293 1.00 92.62 119 PRO A CA 1
ATOM 955 C C . PRO A 1 119 ? 8.453 -8.408 -5.867 1.00 92.62 119 PRO A C 1
ATOM 957 O O . PRO A 1 119 ? 7.340 -8.421 -5.328 1.00 92.62 119 PRO A O 1
ATOM 960 N N . TYR A 1 120 ? 9.540 -7.935 -5.249 1.00 92.00 120 TYR A N 1
ATOM 961 C CA . TYR A 1 120 ? 9.523 -7.311 -3.928 1.00 92.00 120 TYR A CA 1
ATOM 962 C C . TYR A 1 120 ? 9.128 -5.840 -4.031 1.00 92.00 120 TYR A C 1
ATOM 964 O O . TYR A 1 120 ? 8.204 -5.407 -3.340 1.00 92.00 120 TYR A O 1
ATOM 972 N N . GLU A 1 121 ? 9.745 -5.105 -4.955 1.00 94.62 121 GLU A N 1
ATOM 973 C CA . GLU A 1 121 ? 9.490 -3.676 -5.162 1.00 94.62 121 GLU A CA 1
ATOM 974 C C . GLU A 1 121 ? 8.072 -3.401 -5.651 1.00 94.62 121 GLU A C 1
ATOM 976 O O . GLU A 1 121 ? 7.436 -2.422 -5.262 1.00 94.62 121 GLU A O 1
ATOM 981 N N . ILE A 1 122 ? 7.479 -4.313 -6.413 1.00 94.75 122 ILE A N 1
ATOM 982 C CA . ILE A 1 122 ? 6.116 -4.108 -6.885 1.00 94.75 122 ILE A CA 1
ATOM 983 C C . ILE A 1 122 ? 5.050 -4.268 -5.788 1.00 94.75 122 ILE A C 1
ATOM 985 O O . ILE A 1 122 ? 3.946 -3.730 -5.907 1.00 94.75 122 ILE A O 1
ATOM 989 N N . ARG A 1 123 ? 5.397 -4.868 -4.637 1.00 93.62 123 ARG A N 1
ATOM 990 C CA . ARG A 1 123 ? 4.575 -4.763 -3.413 1.00 93.62 123 ARG A CA 1
ATOM 991 C C . ARG A 1 123 ? 4.525 -3.334 -2.894 1.00 93.62 123 ARG A C 1
ATOM 993 O O . ARG A 1 123 ? 3.535 -2.939 -2.288 1.00 93.62 123 ARG A O 1
ATOM 1000 N N . ASN A 1 124 ? 5.580 -2.553 -3.101 1.00 95.44 124 ASN A N 1
ATOM 1001 C CA . ASN A 1 124 ? 5.580 -1.137 -2.766 1.00 95.44 124 ASN A CA 1
ATOM 1002 C C . ASN A 1 124 ? 4.648 -0.360 -3.710 1.00 95.44 124 ASN A C 1
ATOM 1004 O O . ASN A 1 124 ? 3.828 0.436 -3.253 1.00 95.44 124 ASN A O 1
ATOM 1008 N N . ARG A 1 125 ? 4.669 -0.672 -5.015 1.00 97.69 125 ARG A N 1
ATOM 1009 C CA . ARG A 1 125 ? 3.740 -0.072 -5.988 1.00 97.69 125 ARG A CA 1
ATOM 1010 C C . ARG A 1 125 ? 2.271 -0.401 -5.714 1.00 97.69 125 ARG A C 1
ATOM 1012 O O . ARG A 1 125 ? 1.418 0.471 -5.894 1.00 97.69 125 ARG A O 1
ATOM 1019 N N . GLN A 1 126 ? 1.973 -1.613 -5.249 1.00 97.12 126 GLN A N 1
ATOM 1020 C CA . GLN A 1 126 ? 0.618 -1.978 -4.833 1.00 97.12 126 GLN A CA 1
ATOM 1021 C C . GLN A 1 126 ? 0.169 -1.222 -3.576 1.00 97.12 126 GLN A C 1
ATOM 1023 O O . GLN A 1 126 ? -0.978 -0.787 -3.518 1.00 97.12 126 GLN A O 1
ATOM 1028 N N . ARG A 1 127 ? 1.055 -0.982 -2.605 1.00 97.44 127 ARG A N 1
ATOM 1029 C CA . ARG A 1 127 ? 0.715 -0.137 -1.448 1.00 97.44 127 ARG A CA 1
ATOM 1030 C C . ARG A 1 127 ? 0.415 1.297 -1.853 1.00 97.44 127 ARG A C 1
ATOM 1032 O O . ARG A 1 127 ? -0.548 1.870 -1.361 1.00 97.44 127 ARG A O 1
ATOM 1039 N N . ILE A 1 128 ? 1.186 1.852 -2.790 1.00 98.44 128 ILE A N 1
ATOM 1040 C CA . ILE A 1 128 ? 0.899 3.172 -3.366 1.00 98.44 128 ILE A CA 1
ATOM 1041 C C . ILE A 1 128 ? -0.506 3.206 -3.990 1.00 98.44 128 ILE A C 1
ATOM 1043 O O . ILE A 1 128 ? -1.200 4.207 -3.851 1.00 98.44 128 ILE A O 1
ATOM 1047 N N . ASP A 1 129 ? -0.951 2.121 -4.632 1.00 98.25 129 ASP A N 1
ATOM 1048 C CA . ASP A 1 129 ? -2.310 2.024 -5.183 1.00 98.25 129 ASP A CA 1
ATOM 1049 C C . ASP A 1 129 ? -3.393 2.067 -4.095 1.00 98.25 129 ASP A C 1
ATOM 1051 O O . ASP A 1 129 ? -4.378 2.790 -4.236 1.00 98.25 129 ASP A O 1
ATOM 1055 N N . ALA A 1 130 ? -3.189 1.342 -2.990 1.00 98.25 130 ALA A N 1
ATOM 1056 C CA . ALA A 1 130 ? -4.103 1.361 -1.849 1.00 98.25 130 ALA A CA 1
ATOM 1057 C C . ALA A 1 130 ? -4.176 2.756 -1.202 1.00 98.25 130 ALA A C 1
ATOM 1059 O O . ALA A 1 130 ? -5.265 3.248 -0.923 1.00 98.25 130 ALA A O 1
ATOM 1060 N N . ILE A 1 131 ? -3.027 3.422 -1.043 1.00 98.69 131 ILE A N 1
ATOM 1061 C CA . ILE A 1 131 ? -2.950 4.795 -0.530 1.00 98.69 131 ILE A CA 1
ATOM 1062 C C . ILE A 1 131 ? -3.664 5.778 -1.468 1.00 98.69 131 ILE A C 1
ATOM 1064 O O . ILE A 1 131 ? -4.453 6.603 -1.015 1.00 98.69 131 ILE A O 1
ATOM 1068 N N . ALA A 1 132 ? -3.412 5.694 -2.776 1.00 98.31 132 ALA A N 1
ATOM 1069 C CA . ALA A 1 132 ? -4.039 6.574 -3.759 1.00 98.31 132 ALA A CA 1
ATOM 1070 C C . ALA A 1 132 ? -5.567 6.405 -3.791 1.00 98.31 132 ALA A C 1
ATOM 1072 O O . ALA A 1 132 ? -6.285 7.389 -3.961 1.00 98.31 132 ALA A O 1
ATOM 1073 N N . ALA A 1 133 ? -6.061 5.177 -3.605 1.00 97.81 133 ALA A N 1
ATOM 1074 C CA . ALA A 1 133 ? -7.490 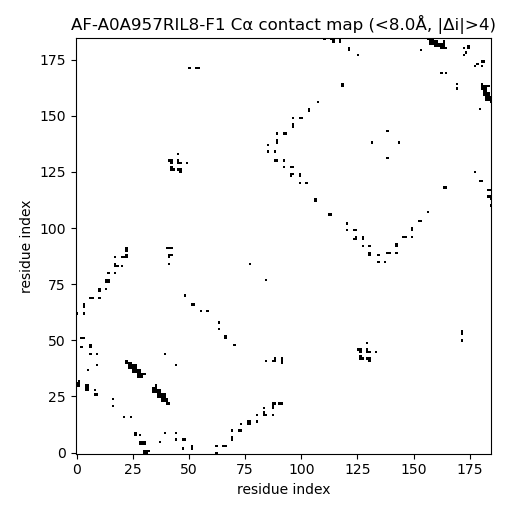4.899 -3.518 1.00 97.81 133 ALA A CA 1
ATOM 1075 C C . ALA A 1 133 ? -8.139 5.511 -2.266 1.00 97.81 133 ALA A C 1
ATOM 1077 O O . ALA A 1 133 ? -9.234 6.053 -2.379 1.00 97.81 133 ALA A O 1
ATOM 1078 N N . GLU A 1 134 ? -7.464 5.461 -1.112 1.00 98.31 134 GLU A N 1
ATOM 1079 C CA . GLU A 1 134 ? -7.944 6.079 0.135 1.00 98.31 134 GLU A CA 1
ATOM 1080 C C . GLU A 1 134 ? -7.944 7.613 0.056 1.00 98.31 134 GLU A C 1
ATOM 1082 O O . GLU A 1 134 ? -8.917 8.268 0.426 1.00 98.31 134 GLU A O 1
ATOM 1087 N N . LEU A 1 135 ? -6.868 8.197 -0.484 1.00 98.06 135 LEU A N 1
ATOM 1088 C CA . LEU A 1 135 ? -6.759 9.647 -0.645 1.00 98.06 135 LEU A CA 1
ATOM 1089 C C . LEU A 1 135 ? -7.818 10.199 -1.611 1.00 98.06 135 LEU A C 1
ATOM 1091 O O . LEU A 1 135 ? -8.363 11.275 -1.363 1.00 98.06 135 LEU A O 1
ATOM 1095 N N . GLY A 1 136 ? -8.125 9.482 -2.697 1.00 96.69 136 GLY A N 1
ATOM 1096 C CA . GLY A 1 136 ? -9.113 9.913 -3.686 1.00 96.69 136 GLY A CA 1
ATOM 1097 C C . GLY A 1 136 ? -8.803 11.313 -4.228 1.00 96.69 136 GLY A C 1
ATOM 1098 O O . GLY A 1 136 ? -7.713 11.558 -4.748 1.00 96.69 136 GLY A O 1
ATOM 1099 N N . ASP A 1 137 ? -9.751 12.239 -4.075 1.00 95.44 137 ASP A N 1
ATOM 1100 C CA . ASP A 1 137 ? -9.606 13.635 -4.510 1.00 95.44 137 ASP A CA 1
ATOM 1101 C C . ASP A 1 137 ? -8.593 14.442 -3.674 1.00 95.44 137 ASP A C 1
ATOM 1103 O O . ASP A 1 137 ? -8.089 15.461 -4.147 1.00 95.44 137 ASP A O 1
ATOM 1107 N N . ASP A 1 138 ? -8.235 13.973 -2.473 1.00 96.38 138 ASP A N 1
ATOM 1108 C CA . ASP A 1 138 ? -7.224 14.612 -1.618 1.00 96.38 138 ASP A CA 1
ATOM 1109 C C . ASP A 1 138 ? -5.784 14.265 -2.048 1.00 96.38 138 ASP A C 1
ATOM 1111 O O . ASP A 1 138 ? -4.814 14.780 -1.484 1.00 96.38 138 ASP A O 1
ATOM 1115 N N . LEU A 1 139 ? -5.605 13.393 -3.050 1.00 97.44 139 LEU A N 1
ATOM 1116 C CA . LEU A 1 139 ? -4.287 13.076 -3.589 1.00 97.44 139 LEU A CA 1
ATOM 1117 C C . LEU A 1 139 ? -3.676 14.301 -4.281 1.00 97.44 139 LEU A C 1
ATOM 1119 O O . LEU A 1 139 ? -4.174 14.773 -5.308 1.00 97.44 139 LEU A O 1
ATOM 1123 N N . SER A 1 140 ? -2.531 14.769 -3.777 1.00 96.38 140 SER A N 1
ATOM 1124 C CA . SER A 1 140 ? -1.883 15.947 -4.351 1.00 96.38 140 SER A CA 1
ATOM 1125 C C . SER A 1 140 ? -1.509 15.755 -5.837 1.00 96.38 140 SER A C 1
ATOM 1127 O O . SER A 1 140 ? -0.981 14.703 -6.230 1.00 96.38 140 SER A O 1
ATOM 1129 N N . PRO A 1 141 ? -1.696 16.786 -6.689 1.00 97.44 141 PRO A N 1
ATOM 1130 C CA . PRO A 1 141 ? -1.321 16.720 -8.105 1.00 97.44 141 PRO A CA 1
ATOM 1131 C C . PRO A 1 141 ? 0.162 16.398 -8.338 1.00 97.44 141 PRO A C 1
ATOM 1133 O O . PRO A 1 141 ? 0.513 15.765 -9.338 1.00 97.44 141 PRO A O 1
ATOM 1136 N N . ALA A 1 142 ? 1.030 16.807 -7.407 1.00 97.62 142 ALA A N 1
ATOM 1137 C CA . ALA A 1 142 ? 2.458 16.510 -7.439 1.00 97.62 142 ALA A CA 1
ATOM 1138 C C . ALA A 1 142 ? 2.723 15.004 -7.291 1.00 97.62 142 ALA A C 1
ATOM 1140 O O . ALA A 1 142 ? 3.372 14.423 -8.161 1.00 97.62 142 ALA A O 1
ATOM 1141 N N . LEU A 1 143 ? 2.150 14.357 -6.267 1.00 98.12 143 LEU A N 1
ATOM 1142 C CA . LEU A 1 143 ? 2.292 12.910 -6.058 1.00 98.12 143 LEU A CA 1
ATOM 1143 C C . LEU A 1 143 ? 1.668 12.108 -7.200 1.00 98.12 143 LEU A C 1
ATOM 1145 O O . LEU A 1 143 ? 2.255 11.131 -7.661 1.00 98.12 143 LEU A O 1
ATOM 1149 N N . LYS A 1 144 ? 0.516 12.548 -7.723 1.00 98.06 144 LYS A N 1
ATOM 1150 C CA . LYS A 1 144 ? -0.104 11.932 -8.906 1.00 98.06 144 LYS A CA 1
ATOM 1151 C C . LYS A 1 144 ? 0.823 11.978 -10.127 1.00 98.06 144 LYS A C 1
ATOM 1153 O O . LYS A 1 144 ? 0.965 10.984 -10.837 1.00 98.06 144 LYS A O 1
ATOM 1158 N N . SER A 1 145 ? 1.483 13.114 -10.352 1.00 98.19 145 SER A N 1
ATOM 1159 C CA . SER A 1 145 ? 2.440 13.288 -11.454 1.00 98.19 145 SER A CA 1
ATOM 1160 C C . SER A 1 145 ? 3.723 12.476 -11.246 1.00 98.19 145 SER A C 1
ATOM 1162 O O . SER A 1 145 ? 4.293 11.953 -12.201 1.00 98.19 145 SER A O 1
ATOM 1164 N N . GLU A 1 146 ? 4.201 12.355 -10.007 1.00 98.12 146 GLU A N 1
ATOM 1165 C CA . GLU A 1 146 ? 5.338 11.500 -9.657 1.00 98.12 146 GLU A CA 1
ATOM 1166 C C . GLU A 1 146 ? 5.031 10.016 -9.864 1.00 98.12 146 GLU A C 1
ATOM 1168 O O . GLU A 1 146 ? 5.819 9.324 -10.508 1.00 98.12 146 GLU A O 1
ATOM 1173 N N . LEU A 1 147 ? 3.864 9.548 -9.417 1.00 98.25 147 LEU A N 1
ATOM 1174 C CA . LEU A 1 147 ? 3.412 8.178 -9.641 1.00 98.25 147 LEU A CA 1
ATOM 1175 C C . LEU A 1 147 ? 3.330 7.845 -11.133 1.00 98.25 147 LEU A C 1
ATOM 1177 O O . LEU A 1 147 ? 3.837 6.811 -11.559 1.00 98.25 147 LEU A O 1
ATOM 1181 N N . HIS A 1 148 ? 2.758 8.744 -11.940 1.00 98.12 148 HIS A N 1
ATOM 1182 C CA . HIS A 1 148 ? 2.711 8.566 -13.391 1.00 98.12 148 HIS A CA 1
ATOM 1183 C C . HIS A 1 148 ? 4.117 8.424 -13.995 1.00 98.12 148 HIS A C 1
ATOM 1185 O O . HIS A 1 148 ? 4.348 7.562 -14.838 1.00 98.12 148 HIS A O 1
ATOM 1191 N N . ARG A 1 149 ? 5.084 9.244 -13.558 1.00 98.00 149 ARG A N 1
ATOM 1192 C CA . ARG A 1 149 ? 6.476 9.145 -14.029 1.00 98.00 149 ARG A CA 1
ATOM 1193 C C . ARG A 1 149 ? 7.120 7.813 -13.646 1.00 98.00 149 ARG A C 1
ATOM 1195 O O . ARG A 1 149 ? 7.804 7.227 -14.479 1.00 98.00 149 ARG A O 1
ATOM 1202 N N . VAL A 1 150 ? 6.896 7.325 -12.426 1.00 97.69 150 VAL A N 1
ATOM 1203 C CA . VAL A 1 150 ? 7.369 5.998 -11.999 1.00 97.6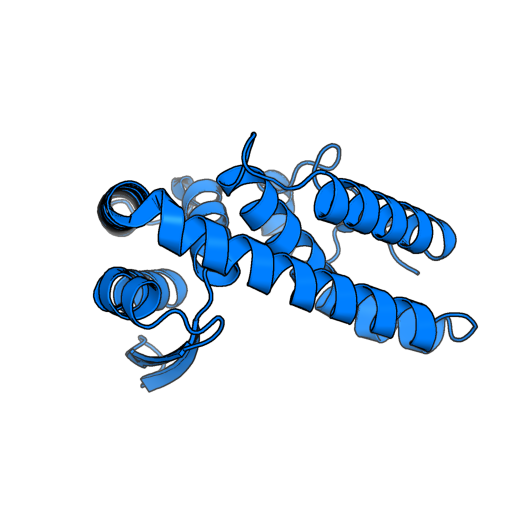9 150 VAL A CA 1
ATOM 1204 C C . VAL A 1 150 ? 6.757 4.897 -12.863 1.00 97.69 150 VAL A C 1
ATOM 1206 O O . VAL A 1 150 ? 7.485 4.028 -13.336 1.00 97.69 150 VAL A O 1
ATOM 1209 N N . ASP A 1 151 ? 5.451 4.954 -13.124 1.00 98.12 151 ASP A N 1
ATOM 1210 C CA . ASP A 1 151 ? 4.759 3.965 -13.956 1.00 98.12 151 ASP A CA 1
ATOM 1211 C C . ASP A 1 151 ? 5.320 3.927 -15.387 1.00 98.12 151 ASP A C 1
ATOM 1213 O O . ASP A 1 151 ? 5.573 2.844 -15.916 1.00 98.12 151 ASP A O 1
ATOM 1217 N N . GLU A 1 152 ? 5.600 5.085 -15.993 1.00 97.94 152 GLU A N 1
ATOM 1218 C CA . GLU A 1 152 ? 6.270 5.155 -17.299 1.00 97.94 152 GLU A CA 1
ATOM 1219 C C . GLU A 1 152 ? 7.665 4.524 -17.266 1.00 97.94 152 GLU A C 1
ATOM 1221 O O . GLU A 1 152 ? 8.015 3.741 -18.148 1.00 97.94 152 GLU A O 1
ATOM 1226 N N . ARG A 1 153 ? 8.455 4.787 -16.221 1.00 96.50 153 ARG A N 1
ATOM 1227 C CA . ARG A 1 153 ? 9.783 4.176 -16.066 1.00 96.50 153 ARG A CA 1
ATOM 1228 C C . ARG A 1 153 ? 9.712 2.659 -15.900 1.00 96.50 153 ARG A C 1
ATOM 1230 O O . ARG A 1 153 ? 10.524 1.956 -16.495 1.00 96.50 153 ARG A O 1
ATOM 1237 N N . ILE A 1 154 ? 8.736 2.147 -15.145 1.00 96.56 154 ILE A N 1
ATOM 1238 C CA . ILE A 1 154 ? 8.498 0.702 -15.026 1.00 96.56 154 ILE A CA 1
ATOM 1239 C C . ILE A 1 154 ? 8.212 0.112 -16.413 1.00 96.56 154 ILE A C 1
ATOM 1241 O O . ILE A 1 154 ? 8.820 -0.891 -16.779 1.00 96.56 154 ILE A O 1
ATOM 1245 N N . ARG A 1 155 ? 7.352 0.751 -17.220 1.00 96.56 155 ARG A N 1
ATOM 1246 C CA . ARG A 1 155 ? 7.008 0.278 -18.577 1.00 96.56 155 ARG A CA 1
ATOM 1247 C C . ARG A 1 155 ? 8.209 0.164 -19.515 1.00 96.56 155 ARG A C 1
ATOM 1249 O O . ARG A 1 155 ? 8.179 -0.671 -20.412 1.00 96.56 155 ARG A O 1
ATOM 1256 N N . LEU A 1 156 ? 9.261 0.956 -19.309 1.00 94.94 156 LEU A N 1
ATOM 1257 C CA . LEU A 1 156 ? 10.479 0.890 -20.124 1.00 94.94 156 LEU A CA 1
ATOM 1258 C C . LEU A 1 156 ? 11.325 -0.356 -19.854 1.00 94.94 156 LEU A C 1
ATOM 1260 O O . LEU A 1 156 ? 12.074 -0.774 -20.736 1.00 94.94 156 LEU A O 1
ATOM 1264 N N . ILE A 1 157 ? 11.232 -0.928 -18.651 1.00 94.25 157 ILE A N 1
ATOM 1265 C CA . ILE A 1 157 ? 12.092 -2.043 -18.242 1.00 94.25 157 ILE A CA 1
ATOM 1266 C C . ILE A 1 157 ? 11.372 -3.384 -18.206 1.00 94.25 157 ILE A C 1
ATOM 1268 O O . ILE A 1 157 ? 12.052 -4.385 -18.048 1.00 94.25 157 ILE A O 1
ATOM 1272 N N . VAL A 1 158 ? 10.043 -3.429 -18.343 1.00 95.69 158 VAL A N 1
ATOM 1273 C CA . VAL A 1 158 ? 9.263 -4.668 -18.211 1.00 95.69 158 VAL A CA 1
ATOM 1274 C C . VAL A 1 158 ? 8.629 -5.140 -19.512 1.00 95.69 158 VAL A C 1
ATOM 1276 O O . VAL A 1 158 ? 8.368 -4.375 -20.440 1.00 95.69 158 VAL A O 1
ATOM 1279 N N . ARG A 1 159 ? 8.306 -6.431 -19.554 1.00 96.06 159 ARG A N 1
ATOM 1280 C CA . ARG A 1 159 ? 7.502 -7.075 -20.596 1.00 96.06 159 ARG A CA 1
ATOM 1281 C C . ARG A 1 159 ? 6.323 -7.815 -19.968 1.00 96.06 159 ARG A C 1
ATOM 1283 O O . ARG A 1 159 ? 6.405 -8.168 -18.792 1.00 96.06 159 ARG A O 1
ATOM 1290 N N . PRO A 1 160 ? 5.233 -8.071 -20.716 1.00 97.12 160 PRO A N 1
ATOM 1291 C CA . PRO A 1 160 ? 4.133 -8.897 -20.227 1.00 97.12 160 PRO A CA 1
ATOM 1292 C C . PRO A 1 160 ? 4.632 -10.252 -19.716 1.00 97.12 160 PRO A C 1
ATOM 1294 O O . PRO A 1 160 ? 5.437 -10.904 -20.378 1.00 97.12 160 PRO A O 1
ATOM 1297 N N . ALA A 1 161 ? 4.138 -10.658 -18.552 1.00 95.50 161 ALA A N 1
ATOM 1298 C CA . ALA A 1 161 ? 4.463 -11.921 -17.904 1.00 95.50 161 ALA A CA 1
ATOM 1299 C C . ALA A 1 161 ? 3.242 -12.446 -17.132 1.00 95.50 161 ALA A C 1
ATOM 1301 O O . ALA A 1 161 ? 2.177 -11.812 -17.125 1.00 95.50 161 ALA A O 1
ATOM 1302 N N . ASP A 1 162 ? 3.416 -13.598 -16.492 1.00 94.94 162 ASP A N 1
ATOM 1303 C CA . ASP A 1 162 ? 2.450 -14.133 -15.540 1.00 94.94 162 ASP A CA 1
ATOM 1304 C C . ASP A 1 162 ? 2.386 -13.273 -14.272 1.00 94.94 162 ASP A C 1
ATOM 1306 O O . ASP A 1 162 ? 3.186 -12.354 -14.062 1.00 94.94 162 ASP A O 1
ATOM 1310 N N . PHE A 1 163 ? 1.393 -13.560 -13.435 1.00 96.12 163 PHE A N 1
ATOM 1311 C CA . PHE A 1 163 ? 1.210 -12.866 -12.171 1.00 96.12 163 PHE A CA 1
ATOM 1312 C C . PHE A 1 163 ? 2.435 -13.055 -11.258 1.00 96.12 163 PHE A C 1
ATOM 1314 O O . PHE A 1 163 ? 2.886 -14.173 -11.031 1.00 96.12 163 PHE A O 1
ATOM 1321 N N . VAL A 1 164 ? 2.982 -11.957 -10.733 1.00 94.19 164 VAL A N 1
ATOM 1322 C CA . VAL A 1 164 ? 4.265 -11.941 -9.996 1.00 94.19 164 VAL A CA 1
ATOM 1323 C C . VAL A 1 164 ? 4.208 -12.524 -8.578 1.00 94.19 164 VAL A C 1
ATOM 1325 O O . VAL A 1 164 ? 5.255 -12.728 -7.961 1.00 94.19 164 VAL A O 1
ATOM 1328 N N . TRP A 1 165 ? 3.016 -12.752 -8.024 1.00 92.00 165 TRP A N 1
ATOM 1329 C CA . TRP A 1 165 ? 2.826 -13.351 -6.696 1.00 92.00 165 TRP A CA 1
ATOM 1330 C C . TRP A 1 165 ? 2.124 -14.709 -6.800 1.00 92.00 165 TRP A C 1
ATOM 1332 O O . TRP A 1 165 ? 1.999 -15.271 -7.881 1.00 92.00 165 TRP A O 1
ATOM 1342 N N . ASP A 1 166 ? 1.670 -15.242 -5.663 1.00 90.88 166 ASP A N 1
ATOM 1343 C CA . ASP A 1 166 ? 0.857 -16.456 -5.623 1.00 90.88 166 ASP A CA 1
ATOM 1344 C C . ASP A 1 166 ? -0.364 -16.322 -6.546 1.00 90.88 166 ASP A C 1
ATOM 1346 O O . ASP A 1 166 ? -1.157 -15.386 -6.410 1.00 90.88 166 ASP A O 1
ATOM 1350 N N . GLU A 1 167 ? -0.508 -17.255 -7.487 1.00 91.50 167 GLU A N 1
ATOM 1351 C CA . GLU A 1 167 ? -1.555 -17.247 -8.514 1.00 91.50 167 GLU A CA 1
ATOM 1352 C C . GLU A 1 167 ? -2.966 -17.221 -7.906 1.00 91.50 167 GLU A C 1
ATOM 1354 O O . GLU A 1 167 ? -3.887 -16.626 -8.470 1.00 91.50 167 GLU A O 1
ATOM 1359 N N . GLY A 1 168 ? -3.132 -17.763 -6.696 1.00 91.25 168 GLY A N 1
ATOM 1360 C CA . GLY A 1 168 ? -4.378 -17.699 -5.949 1.00 91.25 168 GLY A CA 1
ATOM 1361 C C . GLY A 1 168 ? -4.840 -16.269 -5.665 1.00 91.25 168 GLY A C 1
ATOM 1362 O O . GLY A 1 168 ? -6.043 -16.058 -5.499 1.00 91.25 168 GLY A O 1
ATOM 1363 N N . LEU A 1 169 ? -3.944 -15.280 -5.634 1.00 92.56 169 LEU A N 1
ATOM 1364 C CA . LEU A 1 169 ? -4.289 -13.873 -5.411 1.00 92.56 169 LEU A CA 1
ATOM 1365 C C . LEU A 1 169 ? -4.698 -13.138 -6.693 1.00 92.56 169 LEU A C 1
ATOM 1367 O O . LEU A 1 169 ? -5.374 -12.116 -6.595 1.00 92.56 169 LEU A O 1
ATOM 1371 N N . ALA A 1 170 ? -4.355 -13.647 -7.880 1.00 95.06 170 ALA A N 1
ATOM 1372 C CA . ALA A 1 170 ? -4.629 -12.976 -9.155 1.00 95.06 170 ALA A CA 1
ATOM 1373 C C . ALA A 1 170 ? -6.099 -12.521 -9.336 1.00 95.06 170 ALA A C 1
ATOM 1375 O O . ALA A 1 170 ? -6.303 -11.390 -9.784 1.00 95.06 170 ALA A O 1
ATOM 1376 N N . PRO A 1 171 ? -7.135 -13.287 -8.917 1.00 95.06 171 PRO A N 1
ATOM 1377 C CA . PRO A 1 171 ? -8.533 -12.847 -9.019 1.00 95.06 171 PRO A CA 1
ATOM 1378 C C . PRO A 1 171 ? -8.866 -11.554 -8.259 1.00 95.06 171 PRO A C 1
ATOM 1380 O O . PRO A 1 171 ? -9.826 -10.873 -8.604 1.00 95.06 171 PRO A O 1
ATOM 1383 N N . ILE A 1 172 ? -8.088 -11.211 -7.229 1.00 95.75 172 ILE A N 1
ATOM 1384 C CA . ILE A 1 172 ? -8.277 -10.007 -6.404 1.00 95.75 172 ILE A CA 1
ATOM 1385 C C . ILE A 1 172 ? -7.573 -8.798 -7.035 1.00 95.75 172 ILE A C 1
ATOM 1387 O O . ILE A 1 172 ? -7.936 -7.653 -6.775 1.00 95.75 172 ILE A O 1
ATOM 1391 N N . PHE A 1 173 ? -6.590 -9.044 -7.903 1.00 96.62 173 PHE A N 1
ATOM 1392 C CA . PHE A 1 173 ? -5.770 -8.025 -8.543 1.00 96.62 173 PHE A CA 1
ATOM 1393 C C . PHE A 1 173 ? -6.016 -8.005 -10.060 1.00 96.62 173 PHE A C 1
ATOM 1395 O O . PHE A 1 173 ? -5.188 -8.509 -10.821 1.00 96.62 173 PHE A O 1
ATOM 1402 N N . PRO A 1 174 ? -7.130 -7.426 -10.547 1.00 95.75 174 PRO A N 1
ATOM 1403 C CA . PRO A 1 174 ? -7.428 -7.367 -11.976 1.00 95.75 174 PRO A CA 1
ATOM 1404 C C . PRO A 1 174 ? -6.340 -6.630 -12.769 1.00 95.75 174 PRO A C 1
ATOM 1406 O O . PRO A 1 174 ? -5.888 -5.548 -12.387 1.00 95.75 174 PRO A O 1
ATOM 1409 N N . ARG A 1 175 ? -5.962 -7.200 -13.920 1.00 96.31 175 ARG A N 1
ATOM 1410 C CA . ARG A 1 175 ? -4.844 -6.731 -14.759 1.00 96.31 175 ARG A CA 1
ATOM 1411 C C . ARG A 1 175 ? -4.959 -5.277 -15.212 1.00 96.31 175 ARG A C 1
ATOM 1413 O O . ARG A 1 175 ? -3.938 -4.624 -15.361 1.00 96.31 175 ARG A O 1
ATOM 1420 N N . GLU A 1 176 ? -6.169 -4.772 -15.432 1.00 94.81 176 GLU A N 1
ATOM 1421 C CA . GLU A 1 176 ? -6.384 -3.388 -15.874 1.00 94.81 176 GLU A CA 1
ATOM 1422 C C . GLU A 1 176 ? -5.863 -2.372 -14.845 1.00 94.81 176 GLU A C 1
ATOM 1424 O O . GLU A 1 176 ? -5.121 -1.455 -15.191 1.00 94.81 176 GLU A O 1
ATOM 1429 N N . ARG A 1 177 ? -6.186 -2.584 -13.564 1.00 95.31 177 ARG A N 1
ATOM 1430 C CA . ARG A 1 177 ? -5.746 -1.723 -12.458 1.00 95.31 177 ARG A CA 1
ATOM 1431 C C . ARG A 1 177 ? -4.329 -2.062 -11.996 1.00 95.31 177 ARG A C 1
ATOM 1433 O O . ARG A 1 177 ? -3.516 -1.171 -11.776 1.00 95.31 177 ARG A O 1
ATOM 1440 N N . PHE A 1 178 ? -4.022 -3.352 -11.881 1.00 97.56 178 PHE A N 1
ATOM 1441 C CA . PHE A 1 178 ? -2.775 -3.862 -11.307 1.00 97.56 178 PHE A CA 1
ATOM 1442 C C . PHE A 1 178 ? -1.809 -4.386 -12.376 1.00 97.56 178 PHE A C 1
ATOM 1444 O O . PHE A 1 178 ? -1.156 -5.408 -12.178 1.00 97.56 178 PHE A O 1
ATOM 1451 N N . TRP A 1 179 ? -1.721 -3.708 -13.525 1.00 97.75 179 TRP A N 1
ATOM 1452 C CA . TRP A 1 179 ? -0.956 -4.151 -14.702 1.00 97.75 179 TRP A CA 1
ATOM 1453 C C . TRP A 1 179 ? 0.494 -4.534 -14.383 1.00 97.75 179 TRP A C 1
ATOM 1455 O O . TRP A 1 179 ? 1.018 -5.490 -14.950 1.00 97.75 179 TRP A O 1
ATOM 1465 N N . TYR A 1 180 ? 1.111 -3.827 -13.437 1.00 97.25 180 TYR A N 1
ATOM 1466 C CA . TYR A 1 180 ? 2.485 -4.029 -12.989 1.00 97.25 180 TYR A CA 1
ATOM 1467 C C . TYR A 1 180 ? 2.707 -5.366 -12.261 1.00 97.25 180 TYR A C 1
ATOM 1469 O O . TYR A 1 180 ? 3.837 -5.822 -12.127 1.00 97.25 180 TYR A O 1
ATOM 1477 N N . LEU A 1 181 ? 1.639 -6.032 -11.812 1.00 97.56 181 LEU A N 1
ATOM 1478 C CA . LEU A 1 181 ? 1.710 -7.391 -11.273 1.00 97.56 181 LEU A CA 1
ATOM 1479 C C . LEU A 1 181 ? 1.719 -8.463 -12.368 1.00 97.56 181 LEU A C 1
ATOM 1481 O O . LEU A 1 181 ? 1.849 -9.637 -12.049 1.00 97.56 181 LEU A O 1
ATOM 1485 N N . TYR A 1 182 ? 1.574 -8.083 -13.639 1.00 97.94 182 TYR A N 1
ATOM 1486 C CA . TYR A 1 182 ? 1.507 -8.988 -14.793 1.00 97.94 182 TYR A CA 1
ATOM 1487 C C . TYR A 1 182 ? 2.616 -8.688 -15.804 1.00 97.94 182 TYR A C 1
ATOM 1489 O O . TYR A 1 182 ? 2.414 -8.750 -17.028 1.00 97.94 182 TYR A O 1
ATOM 1497 N N . THR A 1 183 ? 3.772 -8.281 -15.281 1.00 96.56 183 THR A N 1
ATOM 1498 C CA . THR A 1 183 ? 4.955 -7.912 -16.048 1.00 96.56 183 THR A CA 1
ATOM 1499 C C . THR A 1 183 ? 6.236 -8.341 -15.338 1.00 96.56 183 THR A C 1
ATOM 1501 O O . THR A 1 183 ? 6.256 -8.478 -14.118 1.00 96.56 183 THR A O 1
ATOM 1504 N N . SER A 1 184 ? 7.316 -8.534 -16.096 1.00 94.69 184 SER A N 1
ATOM 1505 C CA . SER A 1 184 ? 8.642 -8.892 -15.575 1.00 94.69 184 SER A CA 1
ATOM 1506 C C . SER A 1 184 ? 9.762 -8.190 -16.368 1.00 94.69 184 SER A C 1
ATOM 1508 O O . SER A 1 184 ? 9.576 -8.002 -17.575 1.00 94.69 184 SER A O 1
ATOM 1510 N N . PRO A 1 185 ? 10.884 -7.784 -15.732 1.00 93.06 185 PRO A N 1
ATOM 1511 C CA . PRO A 1 185 ? 12.030 -7.168 -16.415 1.00 93.06 185 PRO A CA 1
ATOM 1512 C C . PRO A 1 185 ? 12.857 -8.053 -17.370 1.00 93.06 185 PRO A C 1
ATOM 1514 O O . PRO A 1 185 ? 13.168 -9.221 -17.028 1.00 93.06 185 PRO A O 1
#

Secondary structure (DSSP, 8-state):
-HHHHHHHHHHHHHHHHHHHT-S-EEEEEEETTEEEEEEE-HHHHHHHHHHHHHTGGGS-HHHHHHHHHHHHHHHHHHHHTHHHHHHHHHHHHHHHHHHHHHHHHHHTT-HHHHHHHHHHHHHHHHHHHHHHHHHGGGS-HHHHHHHHHHHHHHHHH-EE-S-SS-GGGGGGS-TTT-GGGGEE-

Foldseek 3Di:
DQLLQVLVQCLVCVLVCLVVLDQWDWDFTQDPVGTDIDIDGLLVNLLSLLQCVLCLVVDDPVSNVSSVVSVVSNVVSCVVSVVSNLSSLQVLLVVLLVVLVVQLVVCVVPQPSQQVCLLVNLVSVVSNVSSCVSCPVVHDPVSVVSNVVSVVSLVVNKDFACFSDDPVSDVSQDCVSSVSRGIGD

Radius of gyration: 16.97 Å; Cα contacts (8 Å, |Δi|>4): 185; chains: 1; bounding box: 39×36×40 Å

Mean predicted aligned error: 3.01 Å

Solvent-accessible surface area (backbone atoms only — not comparable to full-atom values): 10277 Å² total; per-residue (Å²): 107,58,68,56,38,45,49,50,51,52,47,75,42,42,63,63,44,42,71,70,64,56,59,68,45,82,42,84,35,70,35,97,92,45,75,46,81,41,83,42,33,66,36,53,52,45,40,49,51,54,50,55,61,61,45,38,90,79,45,57,71,70,56,41,52,52,52,51,54,49,49,54,50,41,52,53,51,44,59,77,41,36,70,52,39,47,56,38,41,55,52,44,42,49,57,50,51,52,52,51,50,51,51,53,63,72,27,69,91,34,61,68,57,31,52,69,45,44,66,60,55,49,54,50,55,51,26,44,49,38,37,51,62,71,39,48,91,72,51,51,71,66,59,55,52,50,51,52,51,52,52,54,56,51,59,74,58,42,42,85,45,65,64,63,60,67,70,88,52,47,86,67,50,51,58,89,84,40,43,76,43,33,35,45,77

Sequence (185 aa):
AVDIAVLGTEVDELEEYIIAGEVYRTLRVVTPSGAQMVQMSGGDLLTRIFRLQGERDRLPVEQRSQVKDLVLRAESTAYSLRTRFHDLLQREMKTRIDSLNWFLDDVMGDPKRARGEYPYEIRNRQRIDAIAAELGDDLSPALKSELHRVDERIRLIVRPADFVWDEGLAPIFPRERFWYLYTSP

pLDDT: mean 95.72, std 3.05, range [81.06, 98.69]